Protein AF-A0A7J6SPW0-F1 (afdb_monomer_lite)

InterPro domains:
  IPR000717 Proteasome component (PCI) domain [PF01399] (151-212)
  IPR000717 Proteasome component (PCI) domain [PS50250] (52-212)
  IPR035298 26S Proteasome non-ATPase regulatory subunit 13 [PTHR10539] (1-212)
  IPR054179 PSD13, N-terminal [PF22037] (1-116)

Organism: Perkinsus olseni (NCBI:txid32597)

Structure (mmCIF, N/CA/C/O backbone):
data_AF-A0A7J6SPW0-F1
#
_entry.id   AF-A0A7J6SPW0-F1
#
loop_
_atom_site.group_PDB
_atom_site.id
_atom_site.type_symbol
_atom_site.label_atom_id
_atom_site.label_alt_id
_atom_site.label_comp_id
_atom_site.label_asym_id
_atom_site.label_entity_id
_atom_site.label_seq_id
_atom_site.pdbx_PDB_ins_code
_atom_site.Cartn_x
_atom_site.Cartn_y
_atom_site.Cartn_z
_atom_site.occupancy
_atom_site.B_iso_or_equiv
_atom_site.auth_seq_id
_atom_site.auth_comp_id
_atom_site.auth_asym_id
_atom_site.auth_atom_id
_atom_site.pdbx_PDB_model_num
ATOM 1 N N . ASP A 1 1 ? 1.448 8.304 -28.472 1.00 75.56 1 ASP A N 1
ATOM 2 C CA . ASP A 1 1 ? 0.018 8.614 -28.302 1.00 75.56 1 ASP A CA 1
ATOM 3 C C . ASP A 1 1 ? -0.560 7.641 -27.277 1.00 75.56 1 ASP A C 1
ATOM 5 O O . ASP A 1 1 ? -0.422 6.435 -27.455 1.00 75.56 1 ASP A O 1
ATOM 9 N N . MET A 1 2 ? -1.121 8.147 -26.175 1.00 74.38 2 MET A N 1
ATOM 10 C CA . MET A 1 2 ? -1.636 7.322 -25.070 1.00 74.38 2 MET A CA 1
ATOM 11 C C . MET A 1 2 ? -2.855 6.485 -25.469 1.00 74.38 2 MET A C 1
ATOM 13 O O . MET A 1 2 ? -3.102 5.440 -24.868 1.00 74.38 2 MET A O 1
ATOM 17 N N . LYS A 1 3 ? -3.616 6.922 -26.480 1.00 77.50 3 LYS A N 1
ATOM 18 C CA . LYS A 1 3 ? -4.787 6.187 -26.961 1.00 77.50 3 LYS A CA 1
ATOM 19 C C . LYS A 1 3 ? -4.369 4.937 -27.736 1.00 77.50 3 LYS A C 1
ATOM 21 O O . LYS A 1 3 ? -4.840 3.850 -27.430 1.00 77.50 3 LYS A O 1
ATOM 26 N N . GLN A 1 4 ? -3.406 5.086 -28.642 1.00 80.00 4 GLN A N 1
ATOM 27 C CA . GLN A 1 4 ? -2.833 3.969 -29.399 1.00 80.00 4 GLN A CA 1
ATOM 28 C C . GLN A 1 4 ? -2.103 2.973 -28.489 1.00 80.00 4 GLN A C 1
ATOM 30 O O . GLN A 1 4 ? -2.248 1.767 -28.650 1.00 80.00 4 GLN A O 1
ATOM 35 N N . ALA A 1 5 ? -1.353 3.463 -27.492 1.00 78.56 5 ALA A N 1
ATOM 36 C CA . ALA A 1 5 ? -0.695 2.595 -26.514 1.00 78.56 5 ALA A CA 1
ATOM 37 C C . ALA A 1 5 ? -1.707 1.737 -25.739 1.00 78.56 5 ALA A C 1
ATOM 39 O O . ALA A 1 5 ? -1.451 0.563 -25.491 1.00 78.56 5 ALA A O 1
ATOM 40 N N . ARG A 1 6 ? -2.870 2.307 -25.401 1.00 79.00 6 ARG A N 1
ATOM 41 C CA . ARG A 1 6 ? -3.956 1.575 -24.751 1.00 79.00 6 ARG A CA 1
ATOM 42 C C . ARG A 1 6 ? -4.564 0.518 -25.666 1.00 79.00 6 ARG A C 1
ATOM 44 O O . ARG A 1 6 ? -4.698 -0.611 -25.235 1.00 79.00 6 ARG A O 1
ATOM 51 N N . GLU A 1 7 ? -4.891 0.864 -26.908 1.00 82.56 7 GLU A N 1
ATOM 52 C CA . GLU A 1 7 ? -5.468 -0.091 -27.868 1.00 82.56 7 GLU A CA 1
ATOM 53 C C . GLU A 1 7 ? -4.549 -1.307 -28.078 1.00 82.56 7 GLU A C 1
ATOM 55 O O . GLU A 1 7 ? -5.018 -2.440 -28.129 1.00 82.56 7 GLU A O 1
ATOM 60 N N . ILE A 1 8 ? -3.232 -1.083 -28.119 1.00 82.19 8 ILE A N 1
ATOM 61 C CA . ILE A 1 8 ? -2.239 -2.161 -28.208 1.00 82.19 8 ILE A CA 1
ATOM 62 C C . ILE A 1 8 ? -2.197 -2.988 -26.916 1.00 82.19 8 ILE A C 1
ATOM 64 O O . ILE A 1 8 ? -2.147 -4.212 -26.988 1.00 82.19 8 ILE A O 1
ATOM 68 N N . LEU A 1 9 ? -2.207 -2.349 -25.741 1.00 83.88 9 LEU A N 1
ATOM 69 C CA . LEU A 1 9 ? -2.202 -3.066 -24.463 1.00 83.88 9 LEU A CA 1
ATOM 70 C C . LEU A 1 9 ? -3.479 -3.891 -24.267 1.00 83.88 9 LEU A C 1
ATOM 72 O O . LEU A 1 9 ? -3.376 -5.042 -23.864 1.00 83.88 9 LEU A O 1
ATOM 76 N N . ASP A 1 10 ? -4.645 -3.345 -24.607 1.00 82.56 10 ASP A N 1
ATOM 77 C CA . ASP A 1 10 ? -5.932 -4.034 -24.486 1.00 82.56 10 ASP A CA 1
ATOM 78 C C . ASP A 1 10 ? -5.964 -5.272 -25.414 1.00 82.56 10 ASP A C 1
ATOM 80 O O . ASP A 1 10 ? -6.357 -6.356 -24.988 1.00 82.56 10 ASP A O 1
ATOM 84 N N . ALA A 1 11 ? -5.450 -5.157 -26.647 1.00 80.62 11 ALA A N 1
ATOM 85 C CA . ALA A 1 11 ? -5.337 -6.291 -27.573 1.00 80.62 11 ALA A CA 1
ATOM 86 C C . ALA A 1 11 ? -4.360 -7.376 -27.077 1.00 80.62 11 ALA A C 1
ATOM 88 O O . ALA A 1 11 ? -4.618 -8.572 -27.209 1.00 80.62 11 ALA A O 1
ATOM 89 N N . VAL A 1 12 ? -3.231 -6.974 -26.483 1.00 80.62 12 VAL A N 1
ATOM 90 C CA . VAL A 1 12 ? -2.270 -7.921 -25.897 1.00 80.62 12 VAL A CA 1
ATOM 91 C C . VAL A 1 12 ? -2.842 -8.574 -24.635 1.00 80.62 12 VAL A C 1
ATOM 93 O O . VAL A 1 12 ? -2.606 -9.760 -24.425 1.00 80.62 12 VAL A O 1
ATOM 96 N N . GLU A 1 13 ? -3.611 -7.853 -23.815 1.00 80.06 13 GLU A N 1
ATOM 97 C CA . GLU A 1 13 ? -4.287 -8.411 -22.637 1.00 80.06 13 GLU A CA 1
ATOM 98 C C . GLU A 1 13 ? -5.315 -9.475 -23.030 1.00 80.06 13 GLU A C 1
ATOM 100 O O . GLU A 1 13 ? -5.345 -10.548 -22.427 1.00 80.06 13 GLU A O 1
ATOM 105 N N . GLU A 1 14 ? -6.098 -9.221 -24.082 1.00 79.69 14 GLU A N 1
ATOM 106 C CA . GLU A 1 14 ? -7.050 -10.188 -24.632 1.00 79.69 14 GLU A CA 1
ATOM 107 C C . GLU A 1 14 ? -6.333 -11.482 -25.046 1.00 79.69 14 GLU A C 1
ATOM 109 O O . GLU A 1 14 ? -6.712 -12.569 -24.607 1.00 79.69 14 GLU A O 1
ATOM 114 N N . HIS A 1 15 ? -5.222 -11.369 -25.778 1.00 74.50 15 HIS A N 1
ATOM 115 C CA . HIS A 1 15 ? -4.401 -12.520 -26.168 1.00 74.50 15 HIS A CA 1
ATOM 116 C C . HIS A 1 15 ? -3.708 -13.211 -24.984 1.00 74.50 15 HIS A C 1
ATOM 118 O O . HIS A 1 15 ? -3.501 -14.418 -25.019 1.00 74.50 15 HIS A O 1
ATOM 124 N N . LEU A 1 16 ? -3.351 -12.483 -23.923 1.00 70.12 16 LEU A N 1
ATOM 125 C CA . LEU A 1 16 ? -2.778 -13.067 -22.705 1.00 70.12 16 LEU A CA 1
ATOM 126 C C . LEU A 1 16 ? -3.821 -13.808 -21.856 1.00 70.12 16 LEU A C 1
ATOM 128 O O . LEU A 1 16 ? -3.458 -14.727 -21.119 1.00 70.12 16 LEU A O 1
ATOM 132 N N . SER A 1 17 ? -5.088 -13.392 -21.930 1.00 69.56 17 SER A N 1
ATOM 133 C CA . SER A 1 17 ? -6.206 -14.001 -21.204 1.00 69.56 17 SER A CA 1
ATOM 134 C C . SER A 1 17 ? -6.729 -15.283 -21.854 1.00 69.56 17 SER A C 1
ATOM 136 O O . SER A 1 17 ? -7.326 -16.117 -21.169 1.00 69.56 17 SER A O 1
ATOM 138 N N . ASP A 1 18 ? -6.471 -15.459 -23.151 1.00 74.12 18 ASP A N 1
ATOM 139 C CA . ASP A 1 18 ? -6.795 -16.679 -23.876 1.00 74.12 18 ASP A CA 1
ATOM 140 C C . ASP A 1 18 ? -5.862 -17.818 -23.435 1.00 74.12 18 ASP A C 1
ATOM 142 O O . ASP A 1 18 ? -4.633 -17.740 -23.529 1.00 74.12 18 ASP A O 1
ATOM 146 N N . ILE A 1 19 ? -6.461 -18.892 -22.916 1.00 59.28 19 ILE A N 1
ATOM 147 C CA . ILE A 1 19 ? -5.753 -20.031 -22.326 1.00 59.28 19 ILE A CA 1
ATOM 148 C C . ILE A 1 19 ? -4.846 -20.704 -23.364 1.00 59.28 19 ILE A C 1
ATOM 150 O O . ILE A 1 19 ? -3.727 -21.090 -23.008 1.00 59.28 19 ILE A O 1
ATOM 154 N N . ASP A 1 20 ? -5.271 -20.771 -24.628 1.00 59.75 20 ASP A N 1
ATOM 155 C CA . ASP A 1 20 ? -4.515 -21.406 -25.714 1.00 59.75 20 ASP A CA 1
ATOM 156 C C . ASP A 1 20 ? -3.242 -20.623 -26.064 1.00 59.75 20 ASP A C 1
ATOM 158 O O . ASP A 1 20 ? -2.210 -21.211 -26.390 1.00 59.75 20 ASP A O 1
ATOM 162 N N . TRP A 1 21 ? -3.279 -19.298 -25.915 1.00 56.50 21 TRP A N 1
ATOM 163 C CA . TRP A 1 21 ? -2.124 -18.418 -26.102 1.00 56.50 21 TRP A CA 1
ATOM 164 C C . TRP A 1 21 ? -1.268 -18.296 -24.843 1.00 56.50 21 TRP A C 1
ATOM 166 O O . TRP A 1 21 ? -0.065 -18.069 -24.935 1.00 56.50 21 TRP A O 1
ATOM 176 N N . SER A 1 22 ? -1.855 -18.474 -23.658 1.00 56.66 22 SER A N 1
ATOM 177 C CA . SER A 1 22 ? -1.158 -18.343 -22.377 1.00 56.66 22 SER A CA 1
ATOM 178 C C . SER A 1 22 ? -0.077 -19.414 -22.154 1.00 56.66 22 SER A C 1
ATOM 180 O O . SER A 1 22 ? 0.893 -19.164 -21.424 1.00 56.66 22 SER A O 1
ATOM 182 N N . TYR A 1 23 ? -0.206 -20.585 -22.791 1.00 58.38 23 TYR A N 1
ATOM 183 C CA . TYR A 1 23 ? 0.763 -21.676 -22.709 1.00 58.38 23 TYR A CA 1
ATOM 184 C C . TYR A 1 23 ? 2.034 -21.348 -23.507 1.00 58.38 23 TYR A C 1
ATOM 186 O O . TYR A 1 23 ? 2.062 -21.400 -24.730 1.00 58.38 23 TYR A O 1
ATOM 194 N N . GLY A 1 24 ? 3.127 -21.057 -22.794 1.00 63.88 24 GLY A N 1
ATOM 195 C CA . GLY A 1 24 ? 4.461 -20.908 -23.392 1.00 63.88 24 GLY A CA 1
ATOM 196 C C . GLY A 1 24 ? 4.897 -19.475 -23.706 1.00 63.88 24 GLY A C 1
ATOM 197 O O . GLY A 1 24 ? 5.953 -19.294 -24.308 1.00 63.88 24 GLY A O 1
ATOM 198 N N . ILE A 1 25 ? 4.145 -18.456 -23.276 1.00 71.06 25 ILE A N 1
ATOM 199 C CA . ILE A 1 25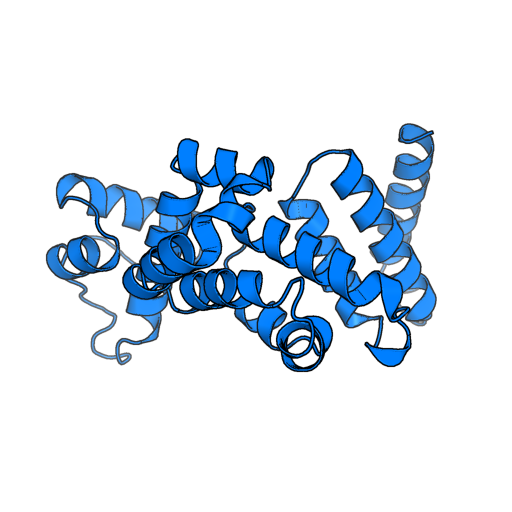 ? 4.609 -17.064 -23.377 1.00 71.06 25 ILE A CA 1
ATOM 200 C C . ILE A 1 25 ? 5.816 -16.861 -22.464 1.00 71.06 25 ILE A C 1
ATOM 202 O O . ILE A 1 25 ? 5.754 -17.137 -21.264 1.00 71.06 25 ILE A O 1
ATOM 206 N N . ASP A 1 26 ? 6.889 -16.327 -23.044 1.00 80.19 26 ASP A N 1
ATOM 207 C CA . ASP A 1 26 ? 8.110 -15.971 -22.330 1.00 80.19 26 ASP A CA 1
ATOM 208 C C . ASP A 1 26 ? 7.788 -15.022 -21.152 1.00 80.19 26 ASP A C 1
ATOM 210 O O . ASP A 1 26 ? 7.174 -13.964 -21.358 1.00 80.19 26 ASP A O 1
ATOM 214 N N . PRO A 1 27 ? 8.207 -15.348 -19.914 1.00 81.44 27 PRO A N 1
ATOM 215 C CA . PRO A 1 27 ? 8.126 -14.441 -18.771 1.00 81.44 27 PRO A CA 1
ATOM 216 C C . PRO A 1 27 ? 8.647 -13.026 -19.065 1.00 81.44 27 PRO A C 1
ATOM 218 O O . PRO A 1 27 ? 8.095 -12.052 -18.551 1.00 81.44 27 PRO A O 1
ATOM 221 N N . ALA A 1 28 ? 9.649 -12.876 -19.936 1.00 83.38 28 ALA A N 1
ATOM 222 C CA . ALA A 1 28 ? 10.171 -11.577 -20.352 1.00 83.38 28 ALA A CA 1
ATOM 223 C C . ALA A 1 28 ? 9.141 -10.737 -21.132 1.00 83.38 28 ALA A C 1
ATOM 225 O O . ALA A 1 28 ? 9.070 -9.515 -20.947 1.00 83.38 28 ALA A O 1
ATOM 226 N N . ALA A 1 29 ? 8.307 -11.372 -21.961 1.00 84.31 29 ALA A N 1
ATOM 227 C CA . ALA A 1 29 ? 7.227 -10.703 -22.683 1.00 84.31 29 ALA A CA 1
ATOM 228 C C . ALA A 1 29 ? 6.133 -10.225 -21.715 1.00 84.31 29 ALA A C 1
ATOM 230 O O . ALA A 1 29 ? 5.718 -9.068 -21.781 1.00 84.31 29 ALA A O 1
ATOM 231 N N . ARG A 1 30 ? 5.748 -11.066 -20.743 1.00 83.69 30 ARG A N 1
ATOM 232 C CA . ARG A 1 30 ? 4.791 -10.695 -19.680 1.00 83.69 30 ARG A CA 1
ATOM 233 C C . ARG A 1 30 ? 5.314 -9.560 -18.806 1.00 83.69 30 ARG A C 1
ATOM 235 O O . ARG A 1 30 ? 4.598 -8.599 -18.546 1.00 83.69 30 ARG A O 1
ATOM 242 N N . SER A 1 31 ? 6.583 -9.630 -18.412 1.00 88.00 31 SER A N 1
ATOM 243 C CA . SER A 1 31 ? 7.285 -8.551 -17.710 1.00 88.00 31 SER A CA 1
ATOM 244 C C . SER A 1 31 ? 7.205 -7.238 -18.498 1.00 88.00 31 SER A C 1
ATOM 246 O O . SER A 1 31 ? 6.820 -6.202 -17.961 1.00 88.00 31 SER A O 1
ATOM 248 N N . SER A 1 32 ? 7.511 -7.268 -19.796 1.00 87.44 32 SER A N 1
ATOM 249 C CA . SER A 1 32 ? 7.485 -6.068 -20.644 1.00 87.44 32 SER A CA 1
ATOM 250 C C . SER A 1 32 ? 6.078 -5.481 -20.781 1.00 87.44 32 SER A C 1
ATOM 252 O O . SER A 1 32 ? 5.912 -4.264 -20.685 1.00 87.44 32 SER A O 1
ATOM 254 N N . PHE A 1 33 ? 5.067 -6.341 -20.934 1.00 89.38 33 PHE A N 1
ATOM 255 C CA . PHE A 1 33 ? 3.661 -5.950 -20.967 1.00 89.38 33 PHE A CA 1
ATOM 256 C C . PHE A 1 33 ? 3.230 -5.258 -19.668 1.00 89.38 33 PHE A C 1
ATOM 258 O O . PHE A 1 33 ? 2.808 -4.103 -19.700 1.00 89.38 33 PHE A O 1
ATOM 265 N N . HIS A 1 34 ? 3.414 -5.912 -18.516 1.00 90.50 34 HIS A N 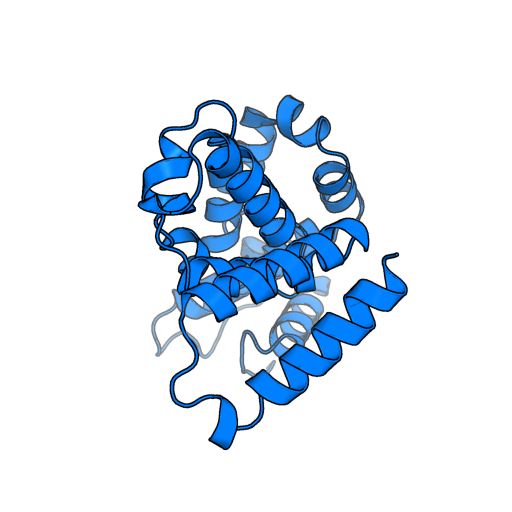1
ATOM 266 C CA . HIS A 1 34 ? 3.015 -5.356 -17.220 1.00 90.50 34 HIS A CA 1
ATOM 267 C C . HIS A 1 34 ? 3.778 -4.071 -16.880 1.00 90.50 34 HIS A C 1
ATOM 269 O O . HIS A 1 34 ? 3.206 -3.141 -16.314 1.00 90.50 34 HIS A O 1
ATOM 275 N N . ARG A 1 35 ? 5.047 -3.955 -17.293 1.00 90.69 35 ARG A N 1
ATOM 276 C CA . ARG A 1 35 ? 5.816 -2.709 -17.162 1.00 90.69 35 ARG A CA 1
ATOM 277 C C . ARG A 1 35 ? 5.197 -1.565 -17.968 1.00 90.69 35 ARG A C 1
ATOM 279 O O . ARG A 1 35 ? 5.093 -0.449 -17.459 1.00 90.69 35 ARG A O 1
ATOM 286 N N . ALA A 1 36 ? 4.803 -1.823 -19.214 1.00 90.31 36 ALA A N 1
ATOM 287 C CA . ALA A 1 36 ? 4.165 -0.827 -20.072 1.00 90.31 36 ALA A CA 1
ATOM 288 C C . ALA A 1 36 ? 2.767 -0.443 -19.557 1.00 90.31 36 ALA A C 1
ATOM 290 O O . ALA A 1 36 ? 2.436 0.743 -19.508 1.00 90.31 36 ALA A O 1
ATOM 291 N N . ALA A 1 37 ? 1.983 -1.425 -19.103 1.00 90.00 37 ALA A N 1
ATOM 292 C CA . ALA A 1 37 ? 0.678 -1.205 -18.491 1.00 90.00 37 ALA A CA 1
ATOM 293 C C . ALA A 1 37 ? 0.788 -0.365 -17.210 1.00 90.00 37 ALA A C 1
ATOM 295 O O . ALA A 1 37 ? 0.076 0.630 -17.066 1.00 90.00 37 ALA A O 1
ATOM 296 N N . ALA A 1 38 ? 1.739 -0.684 -16.325 1.00 92.19 38 ALA A N 1
ATOM 297 C CA . ALA A 1 38 ? 2.026 0.120 -15.142 1.00 92.19 38 ALA A CA 1
ATOM 298 C C . ALA A 1 38 ? 2.364 1.567 -15.534 1.00 92.19 38 ALA A C 1
ATOM 300 O O . ALA A 1 38 ? 1.725 2.495 -15.050 1.00 92.19 38 ALA A O 1
ATOM 301 N N . PHE A 1 39 ? 3.285 1.788 -16.476 1.00 90.31 39 PHE A N 1
ATOM 302 C CA . PHE A 1 39 ? 3.613 3.146 -16.924 1.00 90.31 39 PHE A CA 1
ATOM 303 C C . PHE A 1 39 ? 2.378 3.914 -17.427 1.00 90.31 39 PHE A C 1
ATOM 305 O O . PHE A 1 39 ? 2.165 5.061 -17.044 1.00 90.31 39 PHE A O 1
ATOM 312 N N . MET A 1 40 ? 1.505 3.266 -18.204 1.00 91.06 40 MET A N 1
ATOM 313 C CA . MET A 1 40 ? 0.257 3.876 -18.667 1.00 91.06 40 MET A CA 1
ATOM 314 C C . MET A 1 40 ? -0.667 4.284 -17.505 1.00 91.06 40 MET A C 1
ATOM 316 O O . MET A 1 40 ? -1.225 5.382 -17.529 1.00 91.06 40 MET A O 1
ATOM 320 N N . TYR A 1 41 ? -0.861 3.417 -16.507 1.00 90.69 41 TYR A N 1
ATOM 321 C CA . TYR A 1 41 ? -1.703 3.726 -15.343 1.00 90.69 41 TYR A CA 1
ATOM 322 C C . TYR A 1 41 ? -1.098 4.809 -14.450 1.00 90.69 41 TYR A C 1
ATOM 324 O O . TYR A 1 41 ? -1.835 5.617 -13.885 1.00 90.69 41 TYR A O 1
ATOM 332 N N . GLN A 1 42 ? 0.232 4.878 -14.385 1.00 89.75 42 GLN A N 1
ATOM 333 C CA . GLN A 1 42 ? 0.936 5.957 -13.705 1.00 89.75 42 GLN A CA 1
ATOM 334 C C . GLN A 1 42 ? 0.616 7.315 -14.353 1.00 89.75 42 GLN A C 1
ATOM 336 O O . GLN A 1 42 ? 0.237 8.250 -13.657 1.00 89.75 42 GLN A O 1
ATOM 341 N N . GLU A 1 43 ? 0.695 7.409 -15.684 1.00 88.81 43 GLU A N 1
ATOM 342 C CA . GLU A 1 43 ? 0.383 8.639 -16.432 1.00 88.81 43 GLU A CA 1
ATOM 343 C C . GLU A 1 43 ? -1.106 9.016 -16.366 1.00 88.81 43 GLU A C 1
ATOM 345 O O . GLU A 1 43 ? -1.464 10.192 -16.396 1.00 88.81 43 GLU A O 1
ATOM 350 N N . LYS A 1 44 ? -1.998 8.025 -16.238 1.00 88.31 44 LYS A N 1
ATOM 351 C CA . LYS A 1 44 ? -3.438 8.243 -16.015 1.00 88.31 44 LYS A CA 1
ATOM 352 C C . LYS A 1 44 ? -3.781 8.656 -14.583 1.00 88.31 44 LYS A C 1
ATOM 354 O O . LYS A 1 44 ? -4.944 8.955 -14.321 1.00 88.31 44 LYS A O 1
ATOM 359 N N . ASN A 1 45 ? -2.800 8.670 -13.678 1.00 87.25 45 ASN A N 1
ATOM 360 C CA . ASN A 1 45 ? -2.999 8.901 -12.254 1.00 87.25 45 ASN A CA 1
ATOM 361 C C . ASN A 1 45 ? -4.049 7.941 -11.656 1.00 87.25 45 ASN A C 1
ATOM 363 O O . ASN A 1 45 ? -4.967 8.367 -10.955 1.00 87.25 45 ASN A O 1
ATOM 367 N N . ASP A 1 46 ? -3.914 6.646 -11.969 1.00 90.06 46 ASP A N 1
ATOM 368 C CA . ASP A 1 46 ? -4.736 5.549 -11.440 1.00 90.06 46 ASP A CA 1
ATOM 369 C C . ASP A 1 46 ? -3.880 4.622 -10.548 1.00 90.06 46 ASP A C 1
ATOM 371 O O . ASP A 1 46 ? -3.341 3.612 -11.022 1.00 90.06 46 ASP A O 1
ATOM 375 N N . PRO A 1 47 ? -3.699 4.968 -9.254 1.00 89.75 47 PRO A N 1
ATOM 376 C CA . PRO A 1 47 ? -2.821 4.228 -8.352 1.00 89.75 47 PRO A CA 1
ATOM 377 C C . PRO A 1 47 ? -3.199 2.755 -8.136 1.00 89.75 47 PRO A C 1
ATOM 379 O O . PRO A 1 47 ? -2.282 1.932 -8.128 1.00 89.75 47 PRO A O 1
ATOM 382 N N . PRO A 1 48 ? -4.490 2.379 -7.997 1.00 90.50 48 PRO A N 1
ATOM 383 C CA . PRO A 1 48 ? -4.876 0.976 -7.845 1.00 90.50 48 PRO A CA 1
ATOM 384 C C . PRO A 1 48 ? -4.432 0.101 -9.015 1.00 90.50 48 PRO A C 1
ATOM 386 O O . PRO A 1 48 ? -3.827 -0.953 -8.810 1.00 90.50 48 PRO A O 1
ATOM 389 N N . SER A 1 49 ? -4.696 0.540 -10.247 1.00 90.88 49 SER A N 1
ATOM 390 C CA . SER A 1 49 ? -4.312 -0.214 -11.442 1.00 90.88 49 SER A CA 1
ATOM 391 C C . SER A 1 49 ? -2.794 -0.236 -11.616 1.00 90.88 49 SER A C 1
ATOM 393 O O . SER A 1 49 ? -2.222 -1.286 -11.907 1.00 90.88 49 SER A O 1
ATOM 395 N N . PHE A 1 50 ? -2.118 0.884 -11.335 1.00 94.00 50 PHE A N 1
ATOM 396 C CA . PHE A 1 50 ? -0.656 0.945 -11.322 1.00 94.00 50 PHE A CA 1
ATOM 397 C C . PHE A 1 50 ? -0.042 -0.052 -10.332 1.00 94.00 50 PHE A C 1
ATOM 399 O O . PHE A 1 50 ? 0.896 -0.766 -10.690 1.00 94.00 50 PHE A O 1
ATOM 406 N N . TYR A 1 51 ? -0.563 -0.126 -9.105 1.00 93.00 51 TYR A N 1
ATOM 407 C CA . TYR A 1 51 ? -0.080 -1.051 -8.082 1.00 93.00 51 TYR A CA 1
ATOM 408 C C . TYR A 1 51 ? -0.224 -2.507 -8.537 1.00 93.00 51 TYR A C 1
ATOM 410 O O . TYR A 1 51 ? 0.741 -3.267 -8.480 1.00 93.00 51 TYR A O 1
ATOM 418 N N . ARG A 1 52 ? -1.395 -2.885 -9.064 1.00 91.56 52 ARG A N 1
ATOM 419 C CA . ARG A 1 52 ? -1.667 -4.251 -9.541 1.00 91.56 52 ARG A CA 1
ATOM 420 C C . ARG A 1 52 ? -0.742 -4.668 -10.675 1.00 91.56 52 ARG A C 1
ATOM 422 O O . ARG A 1 52 ? -0.136 -5.735 -10.602 1.00 91.56 52 ARG A O 1
ATOM 429 N N . GLU A 1 53 ? -0.595 -3.823 -11.691 1.00 91.62 53 GLU A N 1
ATOM 430 C CA . GLU A 1 53 ? 0.298 -4.106 -12.817 1.00 91.62 53 GLU A CA 1
ATOM 431 C C . GLU A 1 53 ? 1.766 -4.126 -12.387 1.00 91.62 53 GLU A C 1
ATOM 433 O O . GLU A 1 53 ? 2.533 -4.974 -12.839 1.00 91.62 53 GLU A O 1
ATOM 438 N N . SER A 1 54 ? 2.155 -3.271 -11.441 1.00 92.69 54 SER A N 1
ATOM 439 C CA . SER A 1 54 ? 3.506 -3.291 -10.876 1.00 92.69 54 SER A CA 1
ATOM 440 C C . SER A 1 54 ? 3.785 -4.570 -10.087 1.00 92.69 54 SER A C 1
ATOM 442 O O . SER A 1 54 ? 4.868 -5.134 -10.207 1.00 92.69 54 SER A O 1
ATOM 444 N N . MET A 1 55 ? 2.814 -5.073 -9.323 1.00 91.75 55 MET A N 1
ATOM 445 C CA . MET A 1 55 ? 2.943 -6.360 -8.637 1.00 91.75 55 MET A CA 1
ATOM 446 C C . MET A 1 55 ? 3.075 -7.509 -9.638 1.00 91.75 55 MET A C 1
ATOM 448 O O . MET A 1 55 ? 3.962 -8.346 -9.490 1.00 91.75 55 MET A O 1
ATOM 452 N N . ARG A 1 56 ? 2.266 -7.518 -10.706 1.00 90.44 56 ARG A N 1
ATOM 453 C CA . ARG A 1 56 ? 2.383 -8.507 -11.790 1.00 90.44 56 ARG A CA 1
ATOM 454 C C . ARG A 1 56 ? 3.744 -8.437 -12.480 1.00 90.44 56 ARG A C 1
ATOM 456 O O . ARG A 1 56 ? 4.340 -9.475 -12.740 1.00 90.44 56 ARG A O 1
ATOM 463 N N . TYR A 1 57 ? 4.269 -7.237 -12.716 1.00 91.94 57 TYR A N 1
ATOM 464 C CA . TYR A 1 57 ? 5.625 -7.044 -13.228 1.00 91.94 57 TYR A CA 1
ATOM 465 C C . TYR A 1 57 ? 6.675 -7.698 -12.317 1.00 91.94 57 TYR A C 1
ATOM 467 O O . TYR A 1 57 ? 7.490 -8.484 -12.796 1.00 91.94 57 TYR A O 1
ATOM 475 N N . LEU A 1 58 ? 6.613 -7.462 -11.002 1.00 90.31 58 LEU A N 1
ATOM 476 C CA . LEU A 1 58 ? 7.562 -8.043 -10.043 1.00 90.31 58 LEU A CA 1
ATOM 477 C C . LEU A 1 58 ? 7.515 -9.580 -9.987 1.00 90.31 58 LEU A C 1
ATOM 479 O O . LEU A 1 58 ? 8.546 -10.197 -9.735 1.00 90.31 58 LEU A O 1
ATOM 483 N N . LEU A 1 59 ? 6.375 -10.209 -10.297 1.00 88.44 59 LEU A N 1
ATOM 484 C CA . LEU A 1 59 ? 6.274 -11.674 -10.381 1.00 88.44 59 LEU A CA 1
ATOM 485 C C . LEU A 1 59 ? 7.105 -12.271 -11.526 1.00 88.44 59 LEU A C 1
ATOM 487 O O . LEU A 1 59 ? 7.585 -13.398 -11.410 1.00 88.44 59 LEU A O 1
ATOM 491 N N . TYR A 1 60 ? 7.272 -11.538 -12.629 1.00 87.62 60 TYR A N 1
ATOM 492 C CA . TYR A 1 60 ? 7.991 -12.012 -13.817 1.00 87.62 60 TYR A CA 1
ATOM 493 C C . TYR A 1 60 ? 9.395 -11.415 -13.960 1.00 87.62 60 TYR A C 1
ATOM 495 O O . TYR A 1 60 ? 10.166 -11.860 -14.813 1.00 87.62 60 TYR A O 1
ATOM 503 N N . THR A 1 61 ? 9.751 -10.422 -13.142 1.00 88.31 61 THR A N 1
ATOM 504 C CA . THR A 1 61 ? 11.040 -9.731 -13.221 1.00 88.31 61 THR A CA 1
ATOM 505 C C . THR A 1 61 ? 11.855 -9.927 -11.942 1.00 88.31 61 THR A C 1
ATOM 507 O O . THR A 1 61 ? 11.558 -9.306 -10.920 1.00 88.31 61 THR A O 1
ATOM 510 N N . PRO A 1 62 ? 12.949 -10.710 -11.977 1.00 88.62 62 PRO A N 1
ATOM 511 C CA . PRO A 1 62 ? 13.821 -10.837 -10.818 1.00 88.62 62 PRO A CA 1
ATOM 512 C C . PRO A 1 62 ? 14.531 -9.509 -10.527 1.00 88.62 62 PRO A C 1
ATOM 514 O O . PRO A 1 62 ? 14.859 -8.748 -11.441 1.00 88.62 62 PRO A O 1
ATOM 517 N N . LEU A 1 63 ? 14.873 -9.262 -9.258 1.00 88.75 63 LEU A N 1
ATOM 518 C CA . LEU A 1 63 ? 15.563 -8.038 -8.825 1.00 88.75 63 LEU A CA 1
ATOM 519 C C . LEU A 1 63 ? 16.824 -7.743 -9.654 1.00 88.75 63 LEU A C 1
ATOM 521 O O . LEU A 1 63 ? 17.106 -6.587 -9.974 1.00 88.75 63 LEU A O 1
ATOM 525 N N . ALA A 1 64 ? 17.567 -8.786 -10.036 1.00 89.31 64 ALA A N 1
ATOM 526 C CA . ALA A 1 64 ? 18.769 -8.687 -10.861 1.00 89.31 64 ALA A CA 1
ATOM 527 C C . ALA A 1 64 ? 18.514 -8.079 -12.254 1.00 89.31 64 ALA A C 1
ATOM 529 O O . ALA A 1 64 ? 19.382 -7.369 -12.758 1.00 89.31 64 ALA A O 1
ATOM 530 N N . ALA A 1 65 ? 17.331 -8.300 -12.837 1.00 88.75 65 ALA A N 1
ATOM 531 C CA . ALA A 1 65 ? 16.946 -7.771 -14.145 1.00 88.75 65 ALA A CA 1
ATOM 532 C C . ALA A 1 65 ? 16.510 -6.295 -14.096 1.00 88.75 65 ALA A C 1
ATOM 534 O O . ALA A 1 65 ? 16.502 -5.621 -15.124 1.00 88.75 65 ALA A O 1
ATOM 535 N N . ILE A 1 66 ? 16.190 -5.761 -12.910 1.00 89.44 66 ILE A N 1
ATOM 536 C CA . ILE A 1 66 ? 15.835 -4.347 -12.742 1.00 89.44 66 ILE A CA 1
ATOM 537 C C . ILE A 1 66 ? 17.123 -3.511 -12.643 1.00 89.44 66 ILE A C 1
ATOM 539 O O . ILE A 1 66 ? 17.948 -3.768 -11.750 1.00 89.44 66 ILE A O 1
ATOM 543 N N . PRO A 1 67 ? 17.306 -2.474 -13.483 1.00 90.75 67 PRO A N 1
ATOM 544 C CA . PRO A 1 67 ? 18.460 -1.584 -13.403 1.00 90.75 67 PRO A CA 1
ATOM 545 C C . PRO A 1 67 ? 18.585 -0.938 -12.019 1.00 90.75 67 PRO A C 1
ATOM 547 O O . PRO A 1 67 ? 17.623 -0.374 -11.504 1.00 90.75 67 PRO A O 1
ATOM 550 N N . LYS A 1 68 ? 19.786 -0.951 -11.420 1.00 88.25 68 LYS A N 1
ATOM 551 C CA . LYS A 1 68 ? 20.019 -0.423 -10.056 1.00 88.25 68 LYS A CA 1
ATOM 552 C C . LYS A 1 68 ? 19.514 1.013 -9.857 1.00 88.25 68 LYS A C 1
ATOM 554 O O . LYS A 1 68 ? 18.992 1.324 -8.794 1.00 88.25 68 LYS A O 1
ATOM 559 N N . LYS A 1 69 ? 19.638 1.861 -10.885 1.00 89.19 69 LYS A N 1
ATOM 560 C CA . LYS A 1 69 ? 19.167 3.257 -10.867 1.00 89.19 69 LYS A CA 1
ATOM 561 C C . LYS A 1 69 ? 17.639 3.380 -10.811 1.00 89.19 69 LYS A C 1
ATOM 563 O O . LYS A 1 69 ? 17.136 4.363 -10.287 1.00 89.19 69 LYS A O 1
ATOM 568 N N . GLU A 1 70 ? 16.914 2.397 -11.340 1.00 89.69 70 GLU A N 1
ATOM 569 C CA . GLU A 1 70 ? 15.448 2.407 -11.411 1.00 89.69 70 GLU A CA 1
ATOM 570 C C . GLU A 1 70 ? 14.796 1.767 -10.182 1.00 89.69 70 GLU A C 1
ATOM 572 O O . GLU A 1 70 ? 13.659 2.100 -9.864 1.00 89.69 70 GLU A O 1
ATOM 577 N N . ARG A 1 71 ? 15.513 0.898 -9.455 1.00 92.19 71 ARG A N 1
ATOM 578 C CA . ARG A 1 71 ? 14.975 0.165 -8.295 1.00 92.19 71 ARG A CA 1
ATOM 579 C C . ARG A 1 71 ? 14.405 1.084 -7.214 1.00 92.19 71 ARG A C 1
ATOM 581 O O . ARG A 1 71 ? 13.295 0.844 -6.761 1.00 92.19 71 ARG A O 1
ATOM 588 N N . GLY A 1 72 ? 15.134 2.135 -6.831 1.00 91.62 72 GLY A N 1
ATOM 589 C CA . GLY A 1 72 ? 14.694 3.097 -5.808 1.00 91.62 72 GLY A CA 1
ATOM 590 C C . GLY A 1 72 ? 13.412 3.830 -6.202 1.00 91.62 72 GLY A C 1
ATOM 591 O O . GLY A 1 72 ? 12.398 3.668 -5.523 1.00 91.62 72 GLY A O 1
ATOM 592 N N . PRO A 1 73 ? 13.414 4.568 -7.329 1.00 92.31 73 PRO A N 1
ATOM 593 C CA . PRO A 1 73 ? 12.221 5.253 -7.815 1.00 92.31 73 PRO A CA 1
ATOM 594 C C . PRO A 1 73 ? 11.030 4.317 -8.047 1.00 92.31 73 PRO A C 1
ATOM 596 O O . PRO A 1 73 ? 9.899 4.687 -7.742 1.00 92.31 73 PRO A O 1
ATOM 599 N N . LEU A 1 74 ? 11.265 3.108 -8.569 1.00 92.38 74 LEU A N 1
ATOM 600 C CA . LEU A 1 74 ? 10.213 2.118 -8.790 1.00 92.38 74 LEU A CA 1
ATOM 601 C C . LEU A 1 74 ? 9.606 1.643 -7.465 1.00 92.38 74 LEU A C 1
ATOM 603 O O . LEU A 1 74 ? 8.392 1.719 -7.302 1.00 92.38 74 LEU A O 1
ATOM 607 N N . ALA A 1 75 ? 10.436 1.208 -6.511 1.00 93.25 75 ALA A N 1
ATOM 608 C CA . ALA A 1 75 ? 9.982 0.765 -5.193 1.00 93.25 75 ALA A CA 1
ATOM 609 C C . ALA A 1 75 ? 9.188 1.865 -4.483 1.00 93.25 75 ALA A C 1
ATOM 611 O O . ALA A 1 75 ? 8.111 1.611 -3.951 1.00 93.25 75 ALA A O 1
ATOM 612 N N . PHE A 1 76 ? 9.679 3.104 -4.552 1.00 93.31 76 PHE A N 1
ATOM 613 C CA . PHE A 1 76 ? 9.011 4.256 -3.969 1.00 93.31 76 PHE A CA 1
ATOM 614 C C . PHE A 1 76 ? 7.627 4.504 -4.581 1.00 93.31 76 PHE A C 1
ATOM 616 O O . PHE A 1 76 ? 6.649 4.625 -3.848 1.00 93.31 76 PHE A O 1
ATOM 623 N N . LYS A 1 77 ? 7.511 4.519 -5.915 1.00 92.94 77 LYS A N 1
ATOM 624 C CA . LYS A 1 77 ? 6.215 4.689 -6.594 1.00 92.94 77 LYS A CA 1
ATOM 625 C C . LYS A 1 77 ? 5.231 3.577 -6.240 1.00 92.94 77 LYS A C 1
ATOM 627 O O . LYS A 1 77 ? 4.063 3.864 -5.995 1.00 92.94 77 LYS A O 1
ATOM 632 N N . ILE A 1 78 ? 5.693 2.325 -6.195 1.00 93.44 78 ILE A N 1
ATOM 633 C CA . ILE A 1 78 ? 4.855 1.180 -5.815 1.00 93.44 78 ILE A CA 1
ATOM 634 C C . ILE A 1 78 ? 4.391 1.322 -4.363 1.00 93.44 78 ILE A C 1
ATOM 636 O O . ILE A 1 78 ? 3.210 1.132 -4.096 1.00 93.44 78 ILE A O 1
ATOM 640 N N . ALA A 1 79 ? 5.276 1.716 -3.443 1.00 92.94 79 ALA A N 1
ATOM 641 C CA . ALA A 1 79 ? 4.932 1.949 -2.042 1.00 92.94 79 ALA A CA 1
ATOM 642 C C . ALA A 1 79 ? 3.888 3.065 -1.882 1.00 92.94 79 ALA A C 1
ATOM 644 O O . ALA A 1 79 ? 2.891 2.888 -1.188 1.00 92.94 79 ALA A O 1
ATOM 645 N N . VAL A 1 80 ? 4.074 4.196 -2.569 1.00 92.31 80 VAL A N 1
ATOM 646 C CA . VAL A 1 80 ? 3.113 5.309 -2.563 1.00 92.31 80 VAL A CA 1
ATOM 647 C C . VAL A 1 80 ? 1.762 4.853 -3.107 1.00 92.31 80 VAL A C 1
ATOM 649 O O . VAL A 1 80 ? 0.741 5.080 -2.462 1.00 92.31 80 VAL A O 1
ATOM 652 N N . ALA A 1 81 ? 1.746 4.151 -4.243 1.00 92.31 81 ALA A N 1
ATOM 653 C CA . ALA A 1 81 ? 0.522 3.602 -4.813 1.00 92.31 81 ALA A CA 1
ATOM 654 C C . ALA A 1 81 ? -0.161 2.613 -3.861 1.00 92.31 81 ALA A C 1
ATOM 656 O O . ALA A 1 81 ? -1.381 2.658 -3.701 1.00 92.31 81 ALA A O 1
ATOM 657 N N . ALA A 1 82 ? 0.617 1.771 -3.180 1.00 91.81 82 ALA A N 1
ATOM 658 C CA . ALA A 1 82 ? 0.122 0.844 -2.175 1.00 91.81 82 ALA A CA 1
ATOM 659 C C . ALA A 1 82 ? -0.519 1.575 -0.992 1.00 91.81 82 ALA A C 1
ATOM 661 O O . ALA A 1 82 ? -1.531 1.108 -0.489 1.00 91.81 82 ALA A O 1
ATOM 662 N N . LEU A 1 83 ? 0.000 2.730 -0.566 1.00 90.00 83 LEU A N 1
ATOM 663 C CA . LEU A 1 83 ? -0.583 3.525 0.521 1.00 90.00 83 LEU A CA 1
ATOM 664 C C . LEU A 1 83 ? -1.900 4.185 0.097 1.00 90.00 83 LEU A C 1
ATOM 666 O O . LEU A 1 83 ? -2.905 4.032 0.790 1.00 90.00 83 LEU A O 1
ATOM 670 N N . ILE A 1 84 ? -1.924 4.850 -1.060 1.00 90.06 84 ILE A N 1
ATOM 671 C CA . ILE A 1 84 ? -3.074 5.657 -1.506 1.00 90.06 84 ILE A CA 1
ATOM 672 C C . ILE A 1 84 ? -4.206 4.836 -2.141 1.00 90.06 84 ILE A C 1
ATOM 674 O O . ILE A 1 84 ? -5.323 5.329 -2.269 1.00 90.06 84 ILE A O 1
ATOM 678 N N . SER A 1 85 ? -3.954 3.587 -2.542 1.00 88.44 85 SER A N 1
ATOM 679 C CA . SER A 1 85 ? -4.980 2.747 -3.173 1.00 88.44 85 SER A CA 1
ATOM 680 C C . SER A 1 85 ? -6.013 2.262 -2.147 1.00 88.44 85 SER A C 1
ATOM 682 O O . SER A 1 85 ? -5.660 1.473 -1.271 1.00 88.44 85 SER A O 1
ATOM 684 N N . PRO A 1 86 ? -7.301 2.636 -2.244 1.00 78.00 86 PRO A N 1
ATOM 685 C CA . PRO A 1 86 ? -8.276 2.408 -1.171 1.00 78.00 86 PRO A CA 1
ATOM 686 C C . PRO A 1 86 ? -8.663 0.938 -0.960 1.00 78.00 86 PRO A C 1
ATOM 688 O O . PRO A 1 86 ? -9.183 0.592 0.096 1.00 78.00 86 PRO A O 1
ATOM 691 N N . LYS A 1 87 ? -8.446 0.071 -1.958 1.00 77.44 87 LYS A N 1
ATOM 692 C CA . LYS A 1 87 ? -8.878 -1.340 -1.939 1.00 77.44 87 LYS A CA 1
ATOM 693 C C . LYS A 1 87 ? -7.730 -2.347 -1.840 1.00 77.44 87 LYS A C 1
ATOM 695 O O . LYS A 1 87 ? -7.973 -3.546 -1.894 1.00 77.44 87 LYS A O 1
ATOM 700 N N . GLU A 1 88 ? -6.498 -1.871 -1.703 1.00 84.56 88 GLU A N 1
ATOM 701 C CA . GLU A 1 88 ? -5.312 -2.725 -1.667 1.00 84.56 88 GLU A CA 1
ATOM 702 C C . GLU A 1 88 ? -4.833 -2.876 -0.219 1.00 84.56 88 GLU A C 1
ATOM 704 O O . GLU A 1 88 ? -4.219 -1.965 0.342 1.00 84.56 88 GLU A O 1
ATOM 709 N N . PHE A 1 89 ? -5.168 -4.022 0.383 1.00 80.25 89 PHE A N 1
ATOM 710 C CA . PHE A 1 89 ? -4.840 -4.383 1.772 1.00 80.25 89 PHE A CA 1
ATOM 711 C C . PHE A 1 89 ? -3.819 -5.532 1.865 1.00 80.25 89 PHE A C 1
ATOM 713 O O . PHE A 1 89 ? -3.242 -5.767 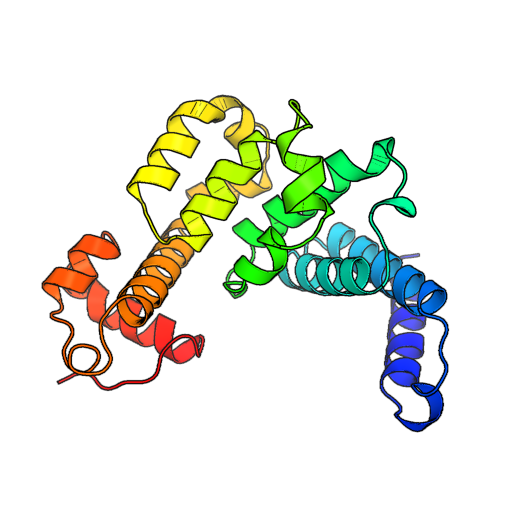2.923 1.00 80.25 89 PHE A O 1
ATOM 720 N N . GLY A 1 90 ? -3.552 -6.227 0.752 1.00 78.62 90 GLY A N 1
ATOM 721 C CA . GLY A 1 90 ? -2.579 -7.321 0.651 1.00 78.62 90 GLY A CA 1
ATOM 722 C C . GLY A 1 90 ? -1.129 -6.836 0.604 1.00 78.62 90 GLY A C 1
ATOM 723 O O . GLY A 1 90 ? -0.417 -7.101 -0.359 1.00 78.62 90 GLY A O 1
ATOM 724 N N . LEU A 1 91 ? -0.691 -6.091 1.620 1.00 84.81 91 LEU A N 1
ATOM 725 C CA . LEU A 1 91 ? 0.675 -5.557 1.687 1.00 84.81 91 LEU A CA 1
ATOM 726 C C . LEU A 1 91 ? 1.708 -6.620 2.080 1.00 84.81 91 LEU A C 1
ATOM 728 O O . LEU A 1 91 ? 2.890 -6.433 1.818 1.00 84.81 91 LEU A O 1
ATOM 732 N N . GLY A 1 92 ? 1.279 -7.754 2.642 1.00 85.81 92 GLY A N 1
ATOM 733 C CA . GLY A 1 92 ? 2.173 -8.872 2.956 1.00 85.81 92 GLY A CA 1
ATOM 734 C C . GLY A 1 92 ? 2.948 -9.363 1.730 1.00 85.81 92 GLY A C 1
ATOM 735 O O . GLY A 1 92 ? 4.168 -9.485 1.787 1.00 85.81 92 GLY A O 1
ATOM 736 N N . ASP A 1 93 ? 2.272 -9.544 0.592 1.00 86.69 93 ASP A N 1
ATOM 737 C CA . ASP A 1 93 ? 2.914 -10.003 -0.648 1.00 86.69 93 ASP A CA 1
ATOM 738 C C . ASP A 1 93 ? 3.916 -8.984 -1.202 1.00 86.69 93 ASP A C 1
ATOM 740 O O . ASP A 1 93 ? 4.932 -9.370 -1.783 1.00 86.69 93 ASP A O 1
ATOM 744 N N . LEU A 1 94 ? 3.645 -7.689 -1.001 1.00 90.19 94 LEU A N 1
ATOM 745 C CA . LEU A 1 94 ? 4.545 -6.594 -1.360 1.00 90.19 94 LEU A CA 1
ATOM 746 C C . LEU A 1 94 ? 5.823 -6.638 -0.519 1.00 90.19 94 LEU A C 1
ATOM 748 O O . LEU A 1 94 ? 6.919 -6.552 -1.067 1.00 90.19 94 LEU A O 1
ATOM 752 N N . LEU A 1 95 ? 5.682 -6.812 0.798 1.00 89.75 95 LEU A N 1
ATOM 753 C CA . LEU A 1 95 ? 6.796 -6.872 1.748 1.00 89.75 95 LEU A CA 1
ATOM 754 C C . LEU A 1 95 ? 7.746 -8.038 1.476 1.00 89.75 95 LEU A C 1
ATOM 756 O O . LEU A 1 95 ? 8.942 -7.920 1.725 1.00 89.75 95 LEU A O 1
ATOM 760 N N . GLN A 1 96 ? 7.229 -9.151 0.954 1.00 90.00 96 GLN A N 1
ATOM 761 C CA . GLN A 1 96 ? 8.039 -10.320 0.608 1.00 90.00 96 GLN A CA 1
ATOM 762 C C . GLN A 1 96 ? 8.800 -10.163 -0.717 1.00 90.00 96 GLN A C 1
ATOM 764 O O . GLN A 1 96 ? 9.715 -10.942 -0.985 1.00 90.00 96 GLN A O 1
ATOM 769 N N . GLN A 1 97 ? 8.465 -9.173 -1.554 1.00 91.25 97 GLN A N 1
ATOM 770 C CA . GLN A 1 97 ? 9.175 -8.971 -2.817 1.00 91.25 97 GLN A CA 1
ATOM 771 C C . GLN A 1 97 ? 10.638 -8.585 -2.554 1.00 91.25 97 GLN A C 1
ATOM 773 O O . GLN A 1 97 ? 10.868 -7.647 -1.791 1.00 91.25 97 GLN A O 1
ATOM 778 N N . PRO A 1 98 ? 11.630 -9.175 -3.253 1.00 90.94 98 PRO A N 1
ATOM 779 C CA . PRO A 1 98 ? 13.050 -8.838 -3.075 1.00 90.94 98 PRO A CA 1
ATOM 780 C C . PRO A 1 98 ? 13.367 -7.341 -3.226 1.00 90.94 98 PRO A C 1
ATOM 782 O O . PRO A 1 98 ? 14.296 -6.812 -2.617 1.00 90.94 98 PRO A O 1
ATOM 785 N N . LEU A 1 99 ? 12.575 -6.617 -4.025 1.00 91.75 99 LEU A N 1
ATOM 786 C CA . LEU A 1 99 ? 12.695 -5.165 -4.157 1.00 91.75 99 LEU A CA 1
ATOM 787 C C . LEU A 1 99 ? 12.434 -4.425 -2.827 1.00 91.75 99 LEU A C 1
ATOM 789 O O . LEU A 1 99 ? 13.074 -3.407 -2.566 1.00 91.75 99 LEU A O 1
ATOM 793 N N . PHE A 1 100 ? 11.531 -4.943 -1.995 1.00 90.94 100 PHE A N 1
ATOM 794 C CA . PHE A 1 100 ? 11.121 -4.375 -0.710 1.00 90.94 100 PHE A CA 1
ATOM 795 C C . PHE A 1 100 ? 11.838 -5.011 0.482 1.00 90.94 100 PHE A C 1
ATOM 797 O O . PHE A 1 100 ? 12.206 -4.287 1.399 1.00 90.94 100 PHE A O 1
ATOM 804 N N . SER A 1 101 ? 12.079 -6.323 0.466 1.00 90.94 101 SER A N 1
ATOM 805 C CA . SER A 1 101 ? 12.742 -7.030 1.568 1.00 90.94 101 SER A CA 1
ATOM 806 C C . SER A 1 101 ? 14.266 -6.884 1.553 1.00 90.94 101 SER A C 1
ATOM 808 O O . SER A 1 101 ? 14.872 -6.757 2.614 1.00 90.94 101 SER A O 1
ATOM 810 N N . GLU A 1 102 ? 14.900 -6.860 0.376 1.00 89.25 102 GLU A N 1
ATOM 811 C CA . GLU A 1 102 ? 16.365 -6.810 0.257 1.00 89.25 102 GLU A CA 1
ATOM 812 C C . GLU A 1 102 ? 16.874 -5.422 -0.146 1.00 89.25 102 GLU A C 1
ATOM 814 O O . GLU A 1 102 ? 17.820 -4.902 0.444 1.00 89.25 102 GLU A O 1
ATOM 819 N N . PHE A 1 103 ? 16.272 -4.802 -1.168 1.00 91.25 103 PHE A N 1
ATOM 820 C CA . PHE A 1 103 ? 16.817 -3.571 -1.750 1.00 91.25 103 PHE A CA 1
ATOM 821 C C . PHE A 1 103 ? 16.399 -2.300 -0.998 1.00 91.25 103 PHE A C 1
ATOM 823 O O . PHE A 1 103 ? 17.263 -1.500 -0.633 1.00 91.25 103 PHE A O 1
ATOM 830 N N . LEU A 1 104 ? 15.099 -2.089 -0.773 1.00 88.94 104 LEU A N 1
ATOM 831 C CA . LEU A 1 104 ? 14.577 -0.847 -0.190 1.00 88.94 104 LEU A CA 1
ATOM 832 C C . LEU A 1 104 ? 15.191 -0.483 1.181 1.00 88.94 104 LEU A C 1
ATOM 834 O O . LEU A 1 104 ? 15.516 0.694 1.358 1.00 88.94 104 LEU A O 1
ATOM 838 N N . PRO A 1 105 ? 15.460 -1.431 2.107 1.00 88.81 105 PRO A N 1
ATOM 839 C CA . PRO A 1 105 ? 16.088 -1.121 3.393 1.00 88.81 105 PRO A CA 1
ATOM 840 C C . PRO A 1 105 ? 17.518 -0.586 3.255 1.00 88.81 105 PRO A C 1
ATOM 842 O O . PRO A 1 105 ? 17.977 0.179 4.097 1.00 88.81 105 PRO A O 1
ATOM 845 N N . THR A 1 106 ? 18.220 -0.944 2.174 1.00 88.62 106 THR A N 1
ATOM 846 C CA . THR A 1 106 ? 19.582 -0.455 1.890 1.00 88.62 106 THR A CA 1
ATOM 847 C C . THR A 1 106 ? 19.602 0.913 1.202 1.00 88.62 106 THR A C 1
ATOM 849 O O . THR A 1 106 ? 20.665 1.504 1.023 1.00 88.62 106 THR A O 1
ATOM 852 N N . CYS A 1 107 ? 18.441 1.432 0.791 1.00 87.38 107 CYS A N 1
ATOM 853 C CA . CYS A 1 107 ? 18.331 2.672 0.036 1.00 87.38 107 CYS A CA 1
ATOM 854 C C . CYS A 1 107 ? 17.937 3.843 0.946 1.00 87.38 107 CYS A C 1
ATOM 856 O O . CYS A 1 107 ? 16.754 4.129 1.107 1.00 87.38 107 CYS A O 1
ATOM 858 N N . GLU A 1 108 ? 18.918 4.573 1.486 1.00 84.62 108 GLU A N 1
ATOM 859 C CA . GLU A 1 108 ? 18.695 5.703 2.417 1.00 84.62 108 GLU A CA 1
ATOM 860 C C . GLU A 1 108 ? 17.700 6.762 1.906 1.00 84.62 108 GLU A C 1
ATOM 862 O O . GLU A 1 108 ? 16.981 7.396 2.681 1.00 84.62 108 GLU A O 1
ATOM 867 N N . GLN A 1 109 ? 17.634 6.952 0.586 1.00 86.69 109 GLN A N 1
ATOM 868 C CA . GLN A 1 109 ? 16.742 7.930 -0.030 1.00 86.69 109 GLN A CA 1
ATOM 869 C C . GLN A 1 109 ? 15.258 7.560 0.120 1.00 86.69 109 GLN A C 1
ATOM 871 O O . GLN A 1 109 ? 14.422 8.448 0.299 1.00 86.69 109 GLN A O 1
ATOM 876 N N . TYR A 1 110 ? 14.925 6.268 0.052 1.00 89.12 110 TYR A N 1
ATOM 877 C CA . TYR A 1 110 ? 13.544 5.785 -0.048 1.00 89.12 110 TYR A CA 1
ATOM 878 C C . TYR A 1 110 ? 13.130 4.839 1.082 1.00 89.12 110 TYR A C 1
ATOM 880 O O . TYR A 1 110 ? 11.941 4.573 1.214 1.00 89.12 110 TYR A O 1
ATOM 888 N N . SER A 1 111 ? 14.059 4.371 1.919 1.00 90.50 111 SER A N 1
ATOM 889 C CA . SER A 1 111 ? 13.802 3.408 2.999 1.00 90.50 111 SER A CA 1
ATOM 890 C C . SER A 1 111 ? 12.711 3.855 3.974 1.00 90.50 111 SER A C 1
ATOM 892 O O . SER A 1 111 ? 11.954 3.026 4.461 1.00 90.50 111 SER A O 1
ATOM 894 N N . TRP A 1 112 ? 12.567 5.163 4.194 1.00 92.06 112 TRP A N 1
ATOM 895 C CA . TRP A 1 112 ? 11.562 5.752 5.084 1.00 92.06 112 TRP A CA 1
ATOM 896 C C . TRP A 1 112 ? 10.113 5.370 4.748 1.00 92.06 112 TRP A C 1
ATOM 898 O O . TRP A 1 112 ? 9.275 5.290 5.641 1.00 92.06 112 TRP A O 1
ATOM 908 N N . ILE A 1 113 ? 9.793 5.119 3.470 1.00 91.56 113 ILE A N 1
ATOM 909 C CA . ILE A 1 113 ? 8.428 4.741 3.070 1.00 91.56 113 ILE A CA 1
ATOM 910 C C . ILE A 1 113 ? 8.042 3.365 3.632 1.00 91.56 113 ILE A C 1
ATOM 912 O O . ILE A 1 113 ? 6.860 3.037 3.737 1.00 91.56 113 ILE A O 1
ATOM 916 N N . MET A 1 114 ? 9.043 2.566 4.012 1.00 91.31 114 MET A N 1
ATOM 917 C CA . MET A 1 114 ? 8.850 1.236 4.560 1.00 91.31 114 MET A CA 1
ATOM 918 C C . MET A 1 114 ? 8.148 1.287 5.923 1.00 91.31 114 MET A C 1
ATOM 920 O O . MET A 1 114 ? 7.266 0.476 6.192 1.00 91.31 114 MET A O 1
ATOM 924 N N . ASP A 1 115 ? 8.448 2.292 6.745 1.00 91.25 115 ASP A N 1
ATOM 925 C CA . ASP A 1 115 ? 7.812 2.457 8.056 1.00 91.25 115 ASP A CA 1
ATOM 926 C C . ASP A 1 115 ? 6.288 2.616 7.914 1.00 91.25 115 ASP A C 1
ATOM 928 O O . ASP A 1 115 ? 5.514 2.044 8.680 1.00 91.25 115 ASP A O 1
ATOM 932 N N . PHE A 1 116 ? 5.844 3.310 6.862 1.00 91.19 116 PHE A N 1
ATOM 933 C CA . PHE A 1 116 ? 4.429 3.517 6.552 1.00 91.19 116 PHE A CA 1
ATOM 934 C C . PHE A 1 116 ? 3.743 2.261 6.029 1.00 91.19 116 PHE A C 1
ATOM 936 O O . PHE A 1 116 ? 2.645 1.922 6.472 1.00 91.19 116 PHE A O 1
ATOM 943 N N . VAL A 1 117 ? 4.377 1.563 5.085 1.00 91.50 117 VAL A N 1
ATOM 944 C CA . VAL A 1 117 ? 3.824 0.325 4.521 1.00 91.50 117 VAL A CA 1
ATOM 945 C C . VAL A 1 117 ? 3.750 -0.760 5.600 1.00 91.50 117 VAL A C 1
ATOM 947 O O . VAL A 1 117 ? 2.738 -1.452 5.683 1.00 91.50 117 VAL A O 1
ATOM 950 N N . GLN A 1 118 ? 4.757 -0.862 6.474 1.00 91.25 118 GLN A N 1
ATOM 951 C CA . GLN A 1 118 ? 4.743 -1.785 7.609 1.00 91.25 118 GLN A CA 1
ATOM 952 C C . GLN A 1 118 ? 3.678 -1.397 8.642 1.00 91.25 118 GLN A C 1
ATOM 954 O O . GLN A 1 118 ? 2.934 -2.258 9.096 1.00 91.25 118 GLN A O 1
ATOM 959 N N . ALA A 1 119 ? 3.549 -0.112 8.990 1.00 90.88 119 ALA A N 1
ATOM 960 C CA . ALA A 1 119 ? 2.519 0.340 9.925 1.00 90.88 119 ALA A CA 1
ATOM 961 C C . ALA A 1 119 ? 1.098 0.066 9.409 1.00 90.88 119 ALA A C 1
ATOM 963 O O . ALA A 1 119 ? 0.219 -0.309 10.189 1.00 90.88 119 ALA A O 1
ATOM 964 N N . LEU A 1 120 ? 0.881 0.221 8.098 1.00 90.00 120 LEU A N 1
ATOM 965 C CA . LEU A 1 120 ? -0.387 -0.102 7.456 1.00 90.00 120 LEU A CA 1
ATOM 966 C C . LEU A 1 120 ? -0.625 -1.615 7.401 1.00 90.00 120 LEU A C 1
ATOM 968 O O . LEU A 1 120 ? -1.752 -2.037 7.644 1.00 90.00 120 LEU A O 1
ATOM 972 N N . HIS A 1 121 ? 0.406 -2.421 7.129 1.00 89.38 121 HIS A N 1
ATOM 973 C CA . HIS A 1 121 ? 0.311 -3.882 7.168 1.00 89.38 121 HIS A CA 1
ATOM 974 C C . HIS A 1 121 ? -0.032 -4.402 8.568 1.00 89.38 121 HIS A C 1
ATOM 976 O O . HIS A 1 121 ? -0.933 -5.222 8.697 1.00 89.38 121 HIS A O 1
ATOM 982 N N . ASP A 1 122 ? 0.635 -3.884 9.601 1.00 87.69 122 ASP A N 1
ATOM 983 C CA . ASP A 1 122 ? 0.407 -4.274 10.995 1.00 87.69 122 ASP A CA 1
ATOM 984 C C . ASP A 1 122 ? -0.910 -3.708 11.559 1.00 87.69 122 ASP A C 1
ATOM 986 O O . ASP A 1 122 ? -1.318 -4.066 12.661 1.00 87.69 122 ASP A O 1
ATOM 990 N N . GLY A 1 123 ? -1.542 -2.753 10.867 1.00 86.44 123 GLY A N 1
ATOM 991 C CA . GLY A 1 123 ? -2.761 -2.095 11.336 1.00 86.44 123 GLY A CA 1
ATOM 992 C C . GLY A 1 123 ? -2.580 -1.296 12.635 1.00 86.44 123 GLY A C 1
ATOM 993 O O . GLY A 1 123 ? -3.541 -1.103 13.377 1.00 86.44 123 GLY A O 1
ATOM 994 N N . VAL A 1 124 ? -1.363 -0.827 12.948 1.00 85.88 124 VAL A N 1
ATOM 995 C CA . VAL A 1 124 ? -1.065 -0.126 14.211 1.00 85.88 124 VAL A CA 1
ATOM 996 C C . VAL A 1 124 ? -0.932 1.378 13.986 1.00 85.88 124 VAL A C 1
ATOM 998 O O . VAL A 1 124 ? 0.096 1.864 13.511 1.00 85.88 124 VAL A O 1
ATOM 1001 N N . PHE A 1 125 ? -1.931 2.141 14.439 1.00 86.38 125 PHE A N 1
ATOM 1002 C CA . PHE A 1 125 ? -1.922 3.608 14.360 1.00 86.38 125 PHE A CA 1
ATOM 1003 C C . PHE A 1 125 ? -0.716 4.261 15.035 1.00 86.38 125 PHE A C 1
ATOM 1005 O O . PHE A 1 125 ? -0.155 5.199 14.488 1.00 86.38 125 PHE A O 1
ATOM 1012 N N . ALA A 1 126 ? -0.270 3.747 16.185 1.00 88.25 126 ALA A N 1
ATOM 1013 C CA . ALA A 1 126 ? 0.881 4.317 16.886 1.00 88.25 126 ALA A CA 1
ATOM 1014 C C . ALA A 1 126 ? 2.171 4.275 16.043 1.00 88.25 126 ALA A C 1
ATOM 1016 O O . ALA A 1 126 ? 2.939 5.232 16.056 1.00 88.25 126 ALA A O 1
ATOM 1017 N N . LYS A 1 127 ? 2.389 3.194 15.276 1.00 89.50 127 LYS A N 1
ATOM 1018 C CA . LYS A 1 127 ? 3.540 3.086 14.364 1.00 89.50 127 LYS A CA 1
ATOM 1019 C C . LYS A 1 127 ? 3.422 4.080 13.212 1.00 89.50 127 LYS A C 1
ATOM 1021 O O . LYS A 1 127 ? 4.412 4.692 12.830 1.00 89.50 127 LYS A O 1
ATOM 1026 N N . PHE A 1 128 ? 2.212 4.256 12.688 1.00 89.19 128 PHE A N 1
ATOM 1027 C CA . PHE A 1 128 ? 1.961 5.186 11.594 1.00 89.19 128 PHE A CA 1
ATOM 1028 C C . PHE A 1 128 ? 2.142 6.646 12.025 1.00 89.19 128 PHE A C 1
ATOM 1030 O O . PHE A 1 128 ? 2.810 7.405 11.331 1.00 89.19 128 PHE A O 1
ATOM 1037 N N . ASP A 1 129 ? 1.614 7.033 13.189 1.00 88.38 129 ASP A N 1
ATOM 1038 C CA . ASP A 1 129 ? 1.801 8.381 13.735 1.00 88.38 129 ASP A CA 1
ATOM 1039 C C . ASP A 1 129 ? 3.282 8.685 13.962 1.00 88.38 129 ASP A C 1
ATOM 1041 O O . ASP A 1 129 ? 3.752 9.768 13.619 1.00 88.38 129 ASP A O 1
ATOM 1045 N N . GLN A 1 130 ? 4.025 7.717 14.509 1.00 90.69 130 GLN A N 1
ATOM 1046 C CA . GLN A 1 130 ? 5.460 7.859 14.722 1.00 90.69 130 GLN A CA 1
ATOM 1047 C C . GLN A 1 130 ? 6.194 8.055 13.390 1.00 90.69 130 GLN A C 1
ATOM 1049 O O . GLN A 1 130 ? 6.981 8.988 13.264 1.00 90.69 130 GLN A O 1
ATOM 1054 N N . ALA A 1 131 ? 5.858 7.267 12.363 1.00 89.44 131 ALA A N 1
ATOM 1055 C CA . ALA A 1 131 ? 6.421 7.432 11.026 1.00 89.44 131 ALA A CA 1
ATOM 1056 C C . ALA A 1 131 ? 6.109 8.819 10.427 1.00 89.44 131 ALA A C 1
ATOM 1058 O O . ALA A 1 131 ? 6.987 9.435 9.820 1.00 89.44 131 ALA A O 1
ATOM 1059 N N . ILE A 1 132 ? 4.892 9.349 10.628 1.00 88.44 132 ILE A N 1
ATOM 1060 C CA . ILE A 1 132 ? 4.532 10.721 10.224 1.00 88.44 132 ILE A CA 1
ATOM 1061 C C . ILE A 1 132 ? 5.402 11.749 10.950 1.00 88.44 132 ILE A C 1
ATOM 1063 O O . ILE A 1 132 ? 5.869 12.688 10.311 1.00 88.44 132 ILE A O 1
ATOM 1067 N N . VAL A 1 133 ? 5.621 11.601 12.259 1.00 89.44 133 VAL A N 1
ATOM 1068 C CA . VAL A 1 133 ? 6.458 12.523 13.046 1.00 89.44 133 VAL A CA 1
ATOM 1069 C C . VAL A 1 133 ? 7.910 12.484 12.569 1.00 89.44 133 VAL A C 1
ATOM 1071 O O . VAL A 1 133 ? 8.495 13.541 12.325 1.00 89.44 133 VAL A O 1
ATOM 1074 N N . ASP A 1 134 ? 8.462 11.289 12.371 1.00 89.94 134 ASP A N 1
ATOM 1075 C CA . ASP A 1 134 ? 9.869 11.085 12.017 1.00 89.94 134 ASP A CA 1
ATOM 1076 C C . ASP A 1 134 ? 10.182 11.547 10.586 1.00 89.94 134 ASP A C 1
ATOM 1078 O O . ASP A 1 134 ? 11.238 12.129 10.325 1.00 89.94 134 ASP A O 1
ATOM 1082 N N . HIS A 1 135 ? 9.245 11.350 9.651 1.00 90.25 135 HIS A N 1
ATOM 1083 C CA . HIS A 1 135 ? 9.457 11.606 8.221 1.00 90.25 135 HIS A CA 1
ATOM 1084 C C . HIS A 1 135 ? 8.584 12.728 7.652 1.00 90.25 135 HIS A C 1
ATOM 1086 O O . HIS A 1 135 ? 8.444 12.836 6.431 1.00 90.25 135 HIS A O 1
ATOM 1092 N N . LYS A 1 136 ? 8.038 13.608 8.502 1.00 87.31 136 LYS A N 1
ATOM 1093 C CA . LYS A 1 136 ? 7.082 14.664 8.119 1.00 87.31 136 LYS A CA 1
ATOM 1094 C C . LYS A 1 136 ? 7.505 15.470 6.891 1.00 87.31 136 LYS A C 1
ATOM 1096 O O . LYS A 1 136 ? 6.730 15.625 5.953 1.00 87.31 136 LYS A O 1
ATOM 1101 N N . ALA A 1 137 ? 8.751 15.946 6.868 1.00 88.38 137 ALA A N 1
ATOM 1102 C CA . ALA A 1 137 ? 9.262 16.762 5.766 1.00 88.38 137 ALA A CA 1
ATOM 1103 C C . ALA A 1 137 ? 9.294 16.001 4.427 1.00 88.38 137 ALA A C 1
ATOM 1105 O O . ALA A 1 137 ? 9.033 16.583 3.376 1.00 88.38 137 ALA A O 1
ATOM 1106 N N . LYS A 1 138 ? 9.592 14.695 4.458 1.00 89.69 138 LYS A N 1
ATOM 1107 C CA . LYS A 1 138 ? 9.598 13.837 3.264 1.00 89.69 138 LYS A CA 1
ATOM 1108 C C . LYS A 1 138 ? 8.177 13.496 2.822 1.00 89.69 138 LYS A C 1
ATOM 1110 O O . LYS A 1 138 ? 7.911 13.481 1.626 1.00 89.69 138 LYS A O 1
ATOM 1115 N N . TRP A 1 139 ? 7.274 13.271 3.776 1.00 88.00 139 TRP A N 1
ATOM 1116 C CA . TRP A 1 139 ? 5.855 13.043 3.515 1.00 88.00 139 TRP A CA 1
ATOM 1117 C C . TRP A 1 139 ? 5.209 14.242 2.813 1.00 88.00 139 TRP A C 1
ATOM 1119 O O . TRP A 1 139 ? 4.594 14.094 1.761 1.00 88.00 139 TRP A O 1
ATOM 1129 N N . GLU A 1 140 ? 5.393 15.448 3.358 1.00 87.06 140 GLU A N 1
ATOM 1130 C CA . GLU A 1 140 ? 4.807 16.683 2.820 1.00 87.06 140 GLU A CA 1
ATOM 1131 C C . GLU A 1 140 ? 5.381 17.083 1.454 1.00 87.06 140 GLU A C 1
ATOM 1133 O O . GLU A 1 140 ? 4.710 17.778 0.689 1.00 87.06 140 GLU A O 1
ATOM 1138 N N . ALA A 1 141 ? 6.591 16.623 1.125 1.00 88.94 141 ALA A N 1
ATOM 1139 C CA . ALA A 1 141 ? 7.203 16.837 -0.182 1.00 88.94 141 ALA A CA 1
ATOM 1140 C C . ALA A 1 141 ? 6.524 16.040 -1.313 1.00 88.94 141 ALA A C 1
ATOM 1142 O O . ALA A 1 141 ? 6.759 16.339 -2.483 1.00 88.94 141 ALA A O 1
ATOM 1143 N N . VAL A 1 142 ? 5.696 15.040 -0.986 1.00 88.00 142 VAL A N 1
ATOM 1144 C CA . VAL A 1 142 ? 5.013 14.169 -1.951 1.00 88.00 142 VAL A CA 1
ATOM 1145 C C . VAL A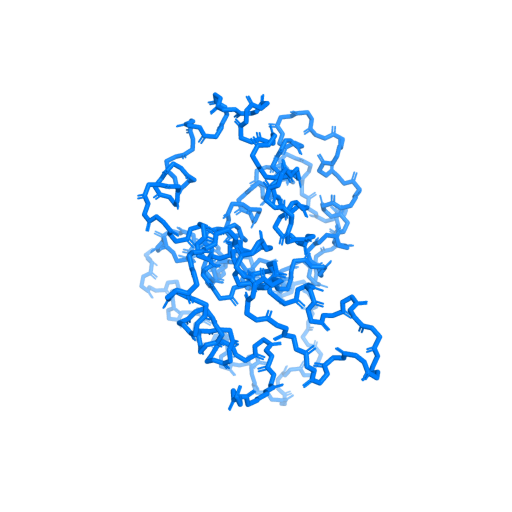 1 142 ? 3.531 14.569 -2.026 1.00 88.00 142 VAL A C 1
ATOM 1147 O O . VAL A 1 142 ? 2.775 14.291 -1.088 1.00 88.00 142 VAL A O 1
ATOM 1150 N N . PRO A 1 143 ? 3.079 15.217 -3.117 1.00 86.44 143 PRO A N 1
ATOM 1151 C CA . PRO A 1 143 ? 1.716 15.746 -3.225 1.00 86.44 143 PRO A CA 1
ATOM 1152 C C . PRO A 1 143 ? 0.616 14.697 -3.022 1.00 86.44 143 PRO A C 1
ATOM 1154 O O . PRO A 1 143 ? -0.406 14.978 -2.395 1.00 86.44 143 PRO A O 1
ATOM 1157 N N . GLU A 1 144 ? 0.824 13.483 -3.527 1.00 86.12 144 GLU A N 1
ATOM 1158 C CA . GLU A 1 144 ? -0.131 12.377 -3.467 1.00 86.12 144 GLU A CA 1
ATOM 1159 C C . GLU A 1 144 ? -0.354 11.900 -2.027 1.00 86.12 144 GLU A C 1
ATOM 1161 O O . GLU A 1 144 ? -1.493 11.669 -1.621 1.00 86.12 144 GLU A O 1
ATOM 1166 N N . LEU A 1 145 ? 0.721 11.811 -1.237 1.00 85.62 145 LEU A N 1
ATOM 1167 C CA . LEU A 1 145 ? 0.662 11.416 0.172 1.00 85.62 145 LEU A CA 1
ATOM 1168 C C . LEU A 1 145 ? 0.046 12.514 1.038 1.00 85.62 145 LEU A C 1
ATOM 1170 O O . LEU A 1 145 ? -0.774 12.233 1.913 1.00 85.62 145 LEU A O 1
ATOM 1174 N N . LYS A 1 146 ? 0.391 13.776 0.763 1.00 85.75 146 LYS A N 1
ATOM 1175 C CA . LYS A 1 146 ? -0.217 14.925 1.436 1.00 85.75 146 LYS A CA 1
ATOM 1176 C C . LYS A 1 146 ? -1.732 14.942 1.231 1.00 85.75 146 LYS A C 1
ATOM 1178 O O . LYS A 1 146 ? -2.476 15.006 2.206 1.00 85.75 146 LYS A O 1
ATOM 1183 N N . LYS A 1 147 ? -2.186 14.799 -0.017 1.00 85.50 147 LYS A N 1
ATOM 1184 C CA . LYS A 1 147 ? -3.615 14.758 -0.346 1.00 85.50 147 LYS A CA 1
ATOM 1185 C C . LYS A 1 147 ? -4.330 13.593 0.343 1.00 85.50 147 LYS A C 1
ATOM 1187 O O . LYS A 1 147 ? -5.425 13.788 0.855 1.00 85.50 147 LYS A O 1
ATOM 1192 N N . ALA A 1 148 ? -3.708 12.414 0.387 1.00 81.25 148 ALA A N 1
ATOM 1193 C CA . ALA A 1 148 ? -4.282 11.235 1.038 1.00 81.25 148 ALA A CA 1
ATOM 1194 C C . ALA A 1 148 ? -4.456 11.400 2.560 1.00 81.25 148 ALA A C 1
ATOM 1196 O O . ALA A 1 148 ? -5.352 10.795 3.149 1.00 81.25 148 ALA A O 1
ATOM 1197 N N . LEU A 1 149 ? -3.606 12.210 3.203 1.00 79.25 149 LEU A N 1
ATOM 1198 C CA . LEU A 1 149 ? -3.740 12.544 4.622 1.00 79.25 149 LEU A CA 1
ATOM 1199 C C . LEU A 1 149 ? -4.843 13.588 4.868 1.00 79.25 149 LEU A C 1
ATOM 1201 O O . LEU A 1 149 ? -5.533 13.515 5.883 1.00 79.25 149 LEU A O 1
ATOM 1205 N N . GLU A 1 150 ? -5.014 14.540 3.947 1.00 81.19 150 GLU A N 1
ATOM 1206 C CA . GLU A 1 150 ? -6.047 15.585 4.009 1.00 81.19 150 GLU A CA 1
ATOM 1207 C C . GLU A 1 150 ? -7.458 15.054 3.701 1.00 81.19 150 GLU A C 1
ATOM 1209 O O . GLU A 1 150 ? -8.428 15.572 4.247 1.00 81.19 150 GLU A O 1
ATOM 1214 N N . SER A 1 151 ? -7.593 14.027 2.852 1.00 76.88 151 SER A N 1
ATOM 1215 C CA . SER A 1 151 ? -8.890 13.489 2.412 1.00 76.88 151 SER A CA 1
ATOM 1216 C C . SER A 1 151 ? -9.533 12.472 3.363 1.00 76.88 151 SER A C 1
ATOM 1218 O O . SER A 1 151 ? -10.558 11.897 3.012 1.00 76.88 151 SER A O 1
ATOM 1220 N N . ASP A 1 152 ? -8.938 12.203 4.532 1.00 80.12 152 ASP A N 1
ATOM 1221 C CA . ASP A 1 152 ? -9.308 11.129 5.477 1.00 80.12 152 ASP A CA 1
ATOM 1222 C C . ASP A 1 152 ? -9.309 9.692 4.897 1.00 80.12 152 ASP A C 1
ATOM 1224 O O . ASP A 1 152 ? -9.409 8.725 5.656 1.00 80.12 152 ASP A O 1
ATOM 1228 N N . ASP A 1 153 ? -9.097 9.516 3.589 1.00 82.38 153 ASP A N 1
ATOM 1229 C CA . ASP A 1 153 ? -9.023 8.219 2.904 1.00 82.38 153 ASP A CA 1
ATOM 1230 C C . ASP A 1 153 ? -7.981 7.295 3.537 1.00 82.38 153 ASP A C 1
ATOM 1232 O O . ASP A 1 153 ? -8.232 6.106 3.755 1.00 82.38 153 ASP A O 1
ATOM 1236 N N . LEU A 1 154 ? -6.809 7.842 3.875 1.00 84.38 154 LEU A N 1
ATOM 1237 C CA . LEU A 1 154 ? -5.739 7.063 4.483 1.00 84.38 154 LEU A CA 1
ATOM 1238 C C . LEU A 1 154 ? -6.078 6.642 5.915 1.00 84.38 154 LEU A C 1
ATOM 1240 O O . LEU A 1 154 ? -5.786 5.511 6.299 1.00 84.38 154 LEU A O 1
ATOM 1244 N N . LYS A 1 155 ? -6.751 7.508 6.685 1.00 84.44 155 LYS A N 1
ATOM 1245 C CA . LYS A 1 155 ? -7.232 7.160 8.030 1.00 84.44 155 LYS A CA 1
ATOM 1246 C C . LYS A 1 155 ? -8.276 6.058 7.953 1.00 84.44 155 LYS A C 1
ATOM 1248 O O . LYS A 1 155 ? -8.167 5.073 8.675 1.00 84.44 155 LYS A O 1
ATOM 1253 N N . GLN A 1 156 ? -9.230 6.170 7.026 1.00 86.38 156 GLN A N 1
ATOM 1254 C CA . GLN A 1 156 ? -10.219 5.121 6.804 1.00 86.38 156 GLN A CA 1
ATOM 1255 C C . GLN A 1 156 ? -9.533 3.804 6.432 1.00 86.38 156 GLN A C 1
ATOM 1257 O O . GLN A 1 156 ? -9.860 2.760 6.991 1.00 86.38 156 GLN A O 1
ATOM 1262 N N . LYS A 1 157 ? -8.551 3.837 5.528 1.00 88.38 157 LYS A N 1
ATOM 1263 C CA . LYS A 1 157 ? -7.792 2.648 5.140 1.00 88.38 157 LYS A CA 1
ATOM 1264 C C . LYS A 1 157 ? -7.048 2.023 6.322 1.00 88.38 157 LYS A C 1
ATOM 1266 O O . LYS A 1 157 ? -7.067 0.803 6.473 1.00 88.38 157 LYS A O 1
ATOM 1271 N N . MET A 1 158 ? -6.445 2.843 7.178 1.00 87.56 158 MET A N 1
ATOM 1272 C CA . MET A 1 158 ? -5.821 2.383 8.414 1.00 87.56 158 MET A CA 1
ATOM 1273 C C . MET A 1 158 ? -6.816 1.730 9.370 1.00 87.56 158 MET A C 1
ATOM 1275 O O . MET A 1 158 ? -6.519 0.657 9.883 1.00 87.56 158 MET A O 1
ATOM 1279 N N . SER A 1 159 ? -7.999 2.318 9.573 1.00 88.62 159 SER A N 1
ATOM 1280 C CA . SER A 1 159 ? -9.044 1.733 10.423 1.00 88.62 159 SER A CA 1
ATOM 1281 C C . SER A 1 159 ? -9.493 0.369 9.893 1.00 88.62 159 SER A C 1
ATOM 1283 O O . SER A 1 159 ? -9.606 -0.584 10.658 1.00 88.62 159 SER A O 1
ATOM 1285 N N . LEU A 1 160 ? -9.682 0.241 8.574 1.00 88.38 160 LEU A N 1
ATOM 1286 C CA . LEU A 1 160 ? -10.027 -1.037 7.938 1.00 88.38 160 LEU A CA 1
ATOM 1287 C C . LEU A 1 160 ? -8.906 -2.078 8.104 1.00 88.38 160 LEU A C 1
ATOM 1289 O O . LEU A 1 160 ? -9.192 -3.242 8.385 1.00 88.38 160 LEU A O 1
ATOM 1293 N N . SER A 1 161 ? -7.641 -1.664 7.980 1.00 87.75 161 SER A N 1
ATOM 1294 C CA . SER A 1 161 ? -6.487 -2.549 8.190 1.00 87.75 161 SER A CA 1
ATOM 1295 C C . SER A 1 161 ? -6.362 -2.997 9.651 1.00 87.75 161 SER A C 1
ATOM 1297 O O . SER A 1 161 ? -6.220 -4.185 9.925 1.00 87.75 161 S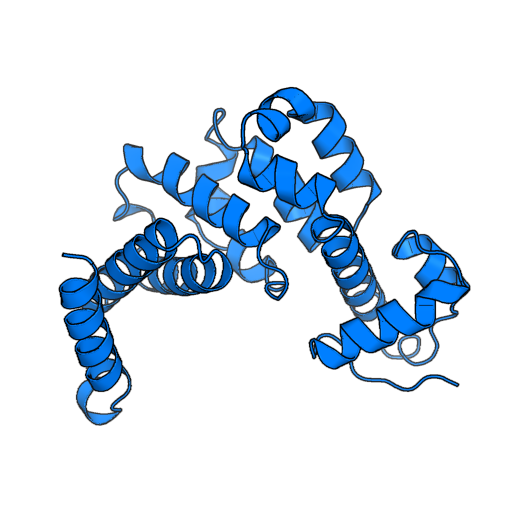ER A O 1
ATOM 1299 N N . ALA A 1 162 ? -6.520 -2.074 10.605 1.00 88.06 162 ALA A N 1
ATOM 1300 C CA . ALA A 1 162 ? -6.526 -2.364 12.039 1.00 88.06 162 ALA A CA 1
ATOM 1301 C C . ALA A 1 162 ? -7.632 -3.360 12.418 1.00 88.06 162 ALA A C 1
ATOM 1303 O O . ALA A 1 162 ? -7.413 -4.283 13.203 1.00 88.06 162 ALA A O 1
ATOM 1304 N N . MET A 1 163 ? -8.817 -3.210 11.821 1.00 86.00 163 MET A N 1
ATOM 1305 C CA . MET A 1 163 ? -9.923 -4.142 12.009 1.00 86.00 163 MET A CA 1
ATOM 1306 C C . MET A 1 163 ? -9.613 -5.535 11.451 1.00 86.00 163 MET A C 1
ATOM 1308 O O . MET A 1 163 ? -9.872 -6.540 12.119 1.00 86.00 163 MET A O 1
ATOM 1312 N N . MET A 1 164 ? -9.068 -5.599 10.234 1.00 86.00 164 MET A N 1
ATOM 1313 C CA . MET A 1 164 ? -8.666 -6.852 9.597 1.00 86.00 164 MET A CA 1
ATOM 1314 C C . MET A 1 164 ? -7.624 -7.585 10.448 1.00 86.00 164 MET A C 1
ATOM 1316 O O . MET A 1 164 ? -7.793 -8.772 10.735 1.00 86.00 164 MET A O 1
ATOM 1320 N N . GLU A 1 165 ? -6.595 -6.875 10.909 1.00 84.75 165 GLU A N 1
ATOM 1321 C CA . GLU A 1 165 ? -5.529 -7.454 11.722 1.00 84.75 165 GLU A CA 1
ATOM 1322 C C . GLU A 1 165 ? -6.040 -7.896 13.100 1.00 84.75 165 GLU A C 1
ATOM 1324 O O . GLU A 1 165 ? -5.740 -9.004 13.545 1.00 84.75 165 GLU A O 1
ATOM 1329 N N . MET A 1 166 ? -6.912 -7.116 13.749 1.00 83.12 166 MET A N 1
ATOM 1330 C CA . MET A 1 166 ? -7.554 -7.535 15.000 1.00 83.12 166 MET A CA 1
ATOM 1331 C C . MET A 1 166 ? -8.340 -8.842 14.829 1.00 83.12 166 MET A C 1
ATOM 1333 O O . MET A 1 166 ? -8.248 -9.745 15.668 1.00 83.12 166 MET A O 1
ATOM 1337 N N . ALA A 1 167 ? -9.117 -8.962 13.750 1.00 82.56 167 ALA A N 1
ATOM 1338 C CA . ALA A 1 167 ? -9.869 -10.178 13.454 1.00 82.56 167 ALA A CA 1
ATOM 1339 C C . ALA A 1 167 ? -8.936 -11.373 13.174 1.00 82.56 167 ALA A C 1
ATOM 1341 O O . ALA A 1 167 ? -9.262 -12.515 13.519 1.00 82.56 167 ALA A O 1
ATOM 1342 N N . PHE A 1 168 ? -7.764 -11.121 12.585 1.00 80.31 168 PHE A N 1
ATOM 1343 C CA . PHE A 1 168 ? -6.765 -12.139 12.280 1.00 80.31 168 PHE A CA 1
ATOM 1344 C C . PHE A 1 168 ? -6.005 -12.627 13.526 1.00 80.31 168 PHE A C 1
ATOM 1346 O O . PHE A 1 168 ? -5.903 -13.841 13.735 1.00 80.31 168 PHE A O 1
ATOM 1353 N N . GLN A 1 169 ? -5.541 -11.719 14.389 1.00 76.50 169 GLN A N 1
ATOM 1354 C CA . GLN A 1 169 ? -4.746 -12.042 15.584 1.00 76.50 169 GLN A CA 1
ATOM 1355 C C . GLN A 1 169 ? -5.536 -12.797 16.660 1.00 76.50 169 GLN A C 1
ATOM 1357 O O . GLN A 1 169 ? -4.959 -13.570 17.430 1.00 76.50 169 GLN A O 1
ATOM 1362 N N . ARG A 1 170 ? -6.864 -12.629 16.724 1.00 76.62 170 ARG A N 1
ATOM 1363 C CA . ARG A 1 170 ? -7.683 -13.326 17.726 1.00 76.62 170 ARG A CA 1
ATOM 1364 C C . ARG A 1 170 ? -7.713 -14.846 17.480 1.00 76.62 170 ARG A C 1
ATOM 1366 O O . ARG A 1 170 ? -7.890 -15.286 16.339 1.00 76.62 170 ARG A O 1
ATOM 1373 N N . PRO A 1 171 ? -7.613 -15.691 18.525 1.00 69.19 171 PRO A N 1
ATOM 1374 C CA . PRO A 1 171 ? -7.751 -17.144 18.398 1.00 69.19 171 PRO A CA 1
ATOM 1375 C C . PRO A 1 171 ? -9.125 -17.542 17.844 1.00 69.19 171 PRO A C 1
ATOM 1377 O O . PRO A 1 171 ? -10.129 -16.927 18.191 1.00 69.19 171 PRO A O 1
ATOM 1380 N N . LYS A 1 172 ? -9.215 -18.627 17.055 1.00 62.66 172 LYS A N 1
ATOM 1381 C CA . LYS A 1 172 ? -10.461 -19.071 16.378 1.00 62.66 172 LYS A CA 1
ATOM 1382 C C . LYS A 1 172 ? -11.711 -19.128 17.278 1.00 62.66 172 LYS A C 1
ATOM 1384 O O . LYS A 1 172 ? -12.803 -18.885 16.785 1.00 62.66 172 LYS A O 1
ATOM 1389 N N . LYS A 1 173 ? -11.557 -19.423 18.576 1.00 59.06 173 LYS A N 1
ATOM 1390 C CA . LYS A 1 173 ? -12.659 -19.497 19.558 1.00 59.06 173 LYS A CA 1
ATOM 1391 C C . LYS A 1 173 ? -13.141 -18.132 20.085 1.00 59.06 173 LYS A C 1
ATOM 1393 O O . LYS A 1 173 ? -14.209 -18.073 20.672 1.00 59.06 173 LYS A O 1
ATOM 1398 N N . GLN A 1 174 ? -12.361 -17.066 19.899 1.00 60.75 174 GLN A N 1
ATOM 1399 C CA . GLN A 1 174 ? -12.648 -15.691 20.343 1.00 60.75 174 GLN A CA 1
ATOM 1400 C C . GLN A 1 174 ? -12.871 -14.723 19.166 1.00 60.75 174 GLN A C 1
ATOM 1402 O O . GLN A 1 174 ? -13.125 -13.542 19.377 1.00 60.75 174 GLN A O 1
ATOM 1407 N N . ARG A 1 175 ? -12.791 -15.212 17.919 1.00 63.06 175 ARG A N 1
ATOM 1408 C CA . ARG A 1 175 ? -13.111 -14.429 16.712 1.00 63.06 175 ARG A CA 1
ATOM 1409 C C . ARG A 1 175 ? -14.609 -14.140 16.559 1.00 63.06 175 ARG A C 1
ATOM 1411 O O . ARG A 1 175 ? -14.963 -13.263 15.786 1.00 63.06 175 ARG A O 1
ATOM 1418 N N . SER A 1 176 ? -15.473 -14.883 17.254 1.00 61.84 176 SER A N 1
ATOM 1419 C CA . SER A 1 176 ? -16.931 -14.822 17.089 1.00 61.84 176 SER A CA 1
ATOM 1420 C C . SER A 1 176 ? -17.617 -13.688 17.853 1.00 61.84 176 SER A C 1
ATOM 1422 O O . SER A 1 176 ? -18.773 -13.413 17.567 1.00 61.84 176 SER A O 1
ATOM 1424 N N . ALA A 1 177 ? -16.941 -13.046 18.809 1.00 68.06 177 ALA A N 1
ATOM 1425 C CA . ALA A 1 177 ? -17.498 -11.932 19.573 1.00 68.06 177 ALA A CA 1
ATOM 1426 C C . ALA A 1 177 ? -16.412 -10.874 19.799 1.00 68.06 177 ALA A C 1
ATOM 1428 O O . ALA A 1 177 ? -15.497 -11.064 20.605 1.00 68.06 177 ALA A O 1
ATOM 1429 N N . ILE A 1 178 ? -16.488 -9.779 19.044 1.00 77.56 178 ILE A N 1
ATOM 1430 C CA . ILE A 1 178 ? -15.613 -8.619 19.209 1.00 77.56 178 ILE A CA 1
ATOM 1431 C C . ILE A 1 178 ? -16.480 -7.476 19.753 1.00 77.56 178 ILE A C 1
ATOM 1433 O O . ILE A 1 178 ? -17.381 -7.030 19.044 1.00 77.56 178 ILE A O 1
ATOM 1437 N N . PRO A 1 179 ? -16.241 -7.017 20.994 1.00 84.81 179 PRO A N 1
ATOM 1438 C CA . PRO A 1 179 ? -16.936 -5.862 21.549 1.00 84.81 179 PRO A CA 1
ATOM 1439 C C . PRO A 1 179 ? -16.696 -4.607 20.708 1.00 84.81 179 PRO A C 1
ATOM 1441 O O . PRO A 1 179 ? -15.587 -4.389 20.218 1.00 84.81 179 PRO A O 1
ATOM 1444 N N . PHE A 1 180 ? -17.706 -3.744 20.601 1.00 85.38 180 PHE A N 1
ATOM 1445 C CA . PHE A 1 180 ? -17.579 -2.479 19.869 1.00 85.38 180 PHE A CA 1
ATOM 1446 C C . PHE A 1 180 ? -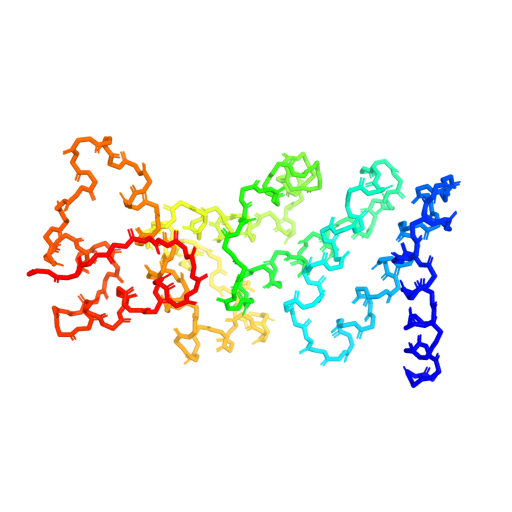16.500 -1.570 20.468 1.00 85.38 180 PHE A C 1
ATOM 1448 O O . PHE A 1 180 ? -15.739 -0.977 19.714 1.00 85.38 180 PHE A O 1
ATOM 1455 N N . ASP A 1 181 ? -16.353 -1.560 21.796 1.00 85.12 181 ASP A N 1
ATOM 1456 C CA . ASP A 1 181 ? -15.313 -0.805 22.514 1.00 85.12 181 ASP A CA 1
ATOM 1457 C C . ASP A 1 181 ? -13.886 -1.215 22.093 1.00 85.12 181 ASP A C 1
ATOM 1459 O O . ASP A 1 181 ? -12.996 -0.376 21.938 1.00 85.12 181 ASP A O 1
ATOM 1463 N N . ASP A 1 182 ? -13.658 -2.504 21.820 1.00 83.75 182 ASP A N 1
ATOM 1464 C CA . ASP A 1 182 ? -12.361 -2.972 21.321 1.00 83.75 182 ASP A CA 1
ATOM 1465 C C . ASP A 1 182 ? -12.105 -2.461 19.895 1.00 83.75 182 ASP A C 1
ATOM 1467 O O . ASP A 1 182 ? -10.992 -2.027 19.579 1.00 83.75 182 ASP A O 1
ATOM 1471 N N . ILE A 1 183 ? -13.137 -2.481 19.038 1.00 83.81 183 ILE A N 1
ATOM 1472 C CA . ILE A 1 183 ? -13.061 -1.993 17.652 1.00 83.81 183 ILE A CA 1
ATOM 1473 C C . ILE A 1 183 ? -12.829 -0.481 17.635 1.00 83.81 183 ILE A C 1
ATOM 1475 O O . ILE A 1 183 ? -11.939 -0.024 16.915 1.00 83.81 183 ILE A O 1
ATOM 1479 N N . ALA A 1 184 ? -13.565 0.279 18.449 1.00 86.50 184 ALA A N 1
ATOM 1480 C CA . ALA A 1 184 ? -13.430 1.724 18.604 1.00 86.50 184 ALA A CA 1
ATOM 1481 C C . ALA A 1 184 ? -11.992 2.109 18.976 1.00 86.50 184 ALA A C 1
ATOM 1483 O O . ALA A 1 184 ? -11.361 2.922 18.294 1.00 86.50 184 ALA A O 1
ATOM 1484 N N . LYS A 1 185 ? -11.417 1.440 19.987 1.00 85.25 185 LYS A N 1
ATOM 1485 C CA . LYS A 1 185 ? -10.033 1.673 20.433 1.00 85.25 185 LYS A CA 1
ATOM 1486 C C . LYS A 1 185 ? -9.001 1.375 19.353 1.00 85.25 185 LYS A C 1
ATOM 1488 O O . LYS A 1 185 ? -8.092 2.177 19.145 1.00 85.25 185 LYS A O 1
ATOM 1493 N N . ALA A 1 186 ? -9.116 0.240 18.670 1.00 82.69 186 ALA A N 1
ATOM 1494 C CA . ALA A 1 186 ? -8.122 -0.146 17.670 1.00 82.69 186 ALA A CA 1
ATOM 1495 C C . ALA A 1 186 ? -8.227 0.662 16.377 1.00 82.69 186 ALA A C 1
ATOM 1497 O O . ALA A 1 186 ? -7.206 1.006 15.789 1.00 82.69 186 ALA A O 1
ATOM 1498 N N . CYS A 1 187 ? -9.447 0.984 15.944 1.00 84.38 187 CYS A N 1
ATOM 1499 C CA . CYS A 1 187 ? -9.691 1.758 14.729 1.00 84.38 187 CYS A CA 1
ATOM 1500 C C . CYS A 1 187 ? -9.585 3.272 14.953 1.00 84.38 187 CYS A C 1
ATOM 1502 O O . CYS A 1 187 ? -9.613 4.013 13.970 1.00 84.38 187 CYS A O 1
ATOM 1504 N N . ARG A 1 188 ? -9.476 3.709 16.219 1.00 85.19 188 ARG A N 1
ATOM 1505 C CA . ARG A 1 188 ? -9.533 5.109 16.671 1.00 85.19 188 ARG A CA 1
ATOM 1506 C C . ARG A 1 188 ? -10.754 5.849 16.133 1.00 85.19 188 ARG A C 1
ATOM 1508 O O . ARG A 1 188 ? -10.649 6.962 15.619 1.00 85.19 188 ARG A O 1
ATOM 1515 N N . VAL A 1 189 ? -11.903 5.201 16.248 1.00 84.38 189 VAL A N 1
ATOM 1516 C CA . VAL A 1 189 ? -13.199 5.762 15.869 1.00 84.38 189 VAL A CA 1
ATOM 1517 C C . VAL A 1 189 ? -14.092 5.841 17.094 1.00 84.38 189 VAL A C 1
ATOM 1519 O O . VAL A 1 189 ? -13.874 5.129 18.072 1.00 84.38 189 VAL A O 1
ATOM 1522 N N . ASN A 1 190 ? -15.087 6.715 17.038 1.00 84.75 190 ASN A N 1
ATOM 1523 C CA . ASN A 1 190 ? -16.108 6.776 18.072 1.00 84.75 190 ASN A CA 1
ATOM 1524 C C . ASN A 1 190 ? -17.052 5.565 17.965 1.00 84.75 190 ASN A C 1
ATOM 1526 O O . ASN A 1 190 ? -17.183 4.969 16.892 1.00 84.75 190 ASN A O 1
ATOM 1530 N N . ASP A 1 191 ? -17.742 5.232 19.058 1.00 80.69 191 ASP A N 1
ATOM 1531 C CA . ASP A 1 191 ? -18.650 4.078 19.120 1.00 80.69 191 ASP A CA 1
ATOM 1532 C C . ASP A 1 191 ? -19.766 4.131 18.058 1.00 80.69 191 ASP A C 1
ATOM 1534 O O . ASP A 1 191 ? -20.144 3.100 17.506 1.00 80.69 191 ASP A O 1
ATOM 1538 N N . ASP A 1 192 ? -20.240 5.327 17.697 1.00 84.44 192 ASP A N 1
ATOM 1539 C CA . ASP A 1 192 ? -21.244 5.554 16.646 1.00 84.44 192 ASP A CA 1
ATOM 1540 C C . ASP A 1 192 ? -20.729 5.241 15.231 1.00 84.44 192 ASP A C 1
ATOM 1542 O O . ASP A 1 192 ? -21.512 4.974 14.322 1.00 84.44 192 ASP A O 1
ATOM 1546 N N . GLN A 1 193 ? -19.409 5.231 15.038 1.00 84.00 193 GLN A N 1
ATOM 1547 C CA . GLN A 1 193 ? -18.759 4.968 13.753 1.00 84.00 193 GLN A CA 1
ATOM 1548 C C . GLN A 1 193 ? -18.292 3.513 13.604 1.00 84.00 193 GLN A C 1
ATOM 1550 O O . GLN A 1 193 ? -17.883 3.102 12.513 1.00 84.00 193 GLN A O 1
ATOM 1555 N N . VAL A 1 194 ? -18.358 2.713 14.675 1.00 86.00 194 VAL A N 1
ATOM 1556 C CA . VAL A 1 194 ? -17.907 1.312 14.679 1.00 86.00 194 VAL A CA 1
ATOM 1557 C C . VAL A 1 194 ? -18.697 0.472 13.677 1.00 86.00 194 VAL A C 1
ATOM 1559 O O . VAL A 1 194 ? -18.098 -0.274 12.898 1.00 86.00 194 VAL A O 1
ATOM 1562 N N . GLU A 1 195 ? -20.022 0.628 13.632 1.00 86.25 195 GLU A N 1
ATOM 1563 C CA . GLU A 1 195 ? -20.873 -0.100 12.682 1.00 86.25 195 GLU A CA 1
ATOM 1564 C C . GLU A 1 195 ? -20.538 0.233 11.227 1.00 86.25 195 GLU A C 1
ATOM 1566 O O . GLU A 1 195 ? -20.523 -0.649 10.365 1.00 86.25 195 GLU A O 1
ATOM 1571 N N . ASP A 1 196 ? -20.240 1.501 10.941 1.00 87.31 196 ASP A N 1
ATOM 1572 C CA . ASP A 1 196 ? -19.875 1.948 9.601 1.00 87.31 196 ASP A CA 1
ATOM 1573 C C . ASP A 1 196 ? -18.538 1.352 9.157 1.00 87.31 196 ASP A C 1
ATOM 1575 O O . ASP A 1 196 ? -18.417 0.899 8.015 1.00 87.31 196 ASP A O 1
ATOM 1579 N N . ILE A 1 197 ? -17.546 1.300 10.052 1.00 85.19 197 ILE A N 1
ATOM 1580 C CA . ILE A 1 197 ? -16.272 0.623 9.790 1.00 85.19 197 ILE A CA 1
ATOM 1581 C C . ILE A 1 197 ? -16.503 -0.872 9.567 1.00 85.19 197 ILE A C 1
ATOM 1583 O O . ILE A 1 197 ? -16.043 -1.403 8.558 1.00 85.19 197 ILE A O 1
ATOM 1587 N N . PHE A 1 198 ? -17.284 -1.537 10.421 1.00 85.50 198 PHE A N 1
ATOM 1588 C CA . PHE A 1 198 ? -17.618 -2.954 10.261 1.00 85.50 198 PHE A CA 1
ATOM 1589 C C . PHE A 1 198 ? -18.272 -3.240 8.903 1.00 85.50 198 PHE A C 1
ATOM 1591 O O . PHE A 1 198 ? -17.825 -4.119 8.158 1.00 85.50 198 PHE A O 1
ATOM 1598 N N . ARG A 1 199 ? -19.280 -2.444 8.530 1.00 85.44 199 ARG A N 1
ATOM 1599 C CA . ARG A 1 199 ? -19.974 -2.551 7.242 1.00 85.44 199 ARG A CA 1
ATOM 1600 C C . ARG A 1 199 ? -19.011 -2.350 6.075 1.00 85.44 199 ARG A C 1
ATOM 1602 O O . ARG A 1 199 ? -19.030 -3.140 5.132 1.00 85.44 199 ARG A O 1
ATOM 1609 N N . LYS A 1 200 ? -18.145 -1.334 6.134 1.00 87.12 200 LYS A N 1
ATOM 1610 C CA . LYS A 1 200 ? -17.136 -1.058 5.096 1.00 87.12 200 LYS A CA 1
ATOM 1611 C C . LYS A 1 200 ? -16.143 -2.214 4.949 1.00 87.12 200 LYS A C 1
ATOM 1613 O O . LYS A 1 200 ? -15.867 -2.615 3.820 1.00 87.12 200 LYS A O 1
ATOM 1618 N N . THR A 1 201 ? -15.666 -2.792 6.050 1.00 84.50 201 THR A N 1
ATOM 1619 C CA . THR A 1 201 ? -14.736 -3.935 6.043 1.00 84.50 201 THR A CA 1
ATOM 1620 C C . THR A 1 201 ? -15.374 -5.180 5.424 1.00 84.50 201 THR A C 1
ATOM 1622 O O . THR A 1 201 ? -14.731 -5.876 4.634 1.00 84.50 201 THR A O 1
ATOM 1625 N N . MET A 1 202 ? -16.659 -5.435 5.700 1.00 85.50 202 MET A N 1
ATOM 1626 C CA . MET A 1 202 ? -17.409 -6.510 5.042 1.00 85.50 202 MET A CA 1
ATOM 1627 C C . MET A 1 202 ? -17.647 -6.245 3.553 1.00 85.50 202 MET A C 1
ATOM 1629 O O . MET A 1 202 ? -17.440 -7.142 2.738 1.00 85.50 202 MET A O 1
ATOM 1633 N N . CYS A 1 203 ? -18.043 -5.026 3.173 1.00 85.38 203 CYS A N 1
ATOM 1634 C CA . CYS A 1 203 ? -18.230 -4.651 1.767 1.00 85.38 203 CYS A CA 1
ATOM 1635 C C . CYS A 1 203 ? -16.927 -4.733 0.961 1.00 85.38 203 CYS A C 1
ATOM 1637 O O . CYS A 1 203 ? -16.954 -5.034 -0.230 1.00 85.38 203 CYS A O 1
ATOM 1639 N N . ALA A 1 204 ? -15.785 -4.486 1.605 1.00 82.75 204 ALA A N 1
ATOM 1640 C CA . ALA A 1 204 ? -14.463 -4.681 1.021 1.00 82.75 204 ALA A CA 1
ATOM 1641 C C . ALA A 1 204 ? -14.056 -6.167 0.923 1.00 82.75 204 ALA A C 1
ATOM 1643 O O . ALA A 1 204 ? -13.032 -6.475 0.319 1.00 82.75 204 ALA A O 1
ATOM 1644 N N . GLY A 1 205 ? -14.842 -7.087 1.493 1.00 82.88 205 GLY A N 1
ATOM 1645 C CA . GLY A 1 205 ? -14.576 -8.526 1.482 1.00 82.88 205 GLY A CA 1
ATOM 1646 C C . GLY A 1 205 ? -13.449 -8.964 2.419 1.00 82.88 205 GLY A C 1
ATOM 1647 O O . GLY A 1 205 ? -12.997 -10.103 2.319 1.00 82.88 205 GLY A O 1
ATOM 1648 N N . LEU A 1 206 ? -12.997 -8.084 3.319 1.00 82.81 206 LEU A N 1
ATOM 1649 C CA . LEU A 1 206 ? -11.861 -8.340 4.210 1.00 82.81 206 LEU A CA 1
ATOM 1650 C C . LEU A 1 206 ? -12.239 -9.267 5.373 1.00 82.81 206 LEU A C 1
ATOM 1652 O O . LEU A 1 206 ? -11.429 -10.084 5.805 1.00 82.81 206 LEU A O 1
ATOM 1656 N N . ILE A 1 207 ? -13.479 -9.165 5.861 1.00 82.50 207 ILE A N 1
ATOM 1657 C CA . ILE A 1 207 ? -14.027 -10.008 6.931 1.00 82.50 207 ILE A CA 1
ATOM 1658 C C . ILE A 1 207 ? -15.428 -10.506 6.567 1.00 82.50 207 ILE A C 1
ATOM 1660 O O . ILE A 1 207 ? -16.120 -9.920 5.734 1.00 82.50 207 ILE A O 1
ATOM 1664 N N . LYS A 1 208 ? -15.869 -11.578 7.230 1.00 81.38 208 LYS A N 1
ATOM 1665 C CA . LYS A 1 208 ? -17.251 -12.075 7.181 1.00 81.38 208 LYS A CA 1
ATOM 1666 C C . LYS A 1 208 ? -17.774 -12.214 8.607 1.00 81.38 208 LYS A C 1
ATOM 1668 O O . LYS A 1 208 ? -17.076 -12.787 9.441 1.00 81.38 208 LYS A O 1
ATOM 1673 N N . GLY A 1 209 ? -18.981 -11.721 8.872 1.00 80.75 209 GLY A N 1
ATOM 1674 C CA . GLY A 1 209 ? -19.597 -11.774 10.198 1.00 80.75 209 GLY A CA 1
ATOM 1675 C C . GLY A 1 209 ? -21.012 -11.198 10.218 1.00 80.75 209 GLY A C 1
ATOM 1676 O O . GLY A 1 209 ? -21.579 -10.891 9.170 1.00 80.75 209 GLY A O 1
ATOM 1677 N N . SER A 1 210 ? -21.564 -11.062 11.419 1.00 80.12 210 SER A N 1
ATOM 1678 C CA . SER A 1 210 ? -22.852 -10.428 11.710 1.00 80.12 210 SER A CA 1
ATOM 1679 C C . SER A 1 210 ? -22.708 -9.506 12.921 1.00 80.12 210 SER A C 1
ATOM 1681 O O . SER A 1 210 ? -21.817 -9.720 13.743 1.00 80.12 210 SER A O 1
ATOM 1683 N N . ILE A 1 211 ? -23.571 -8.495 13.008 1.00 80.12 211 ILE A N 1
ATOM 1684 C CA . ILE A 1 211 ? -23.711 -7.624 14.180 1.00 80.12 211 ILE A CA 1
ATOM 1685 C C . ILE A 1 211 ? -24.858 -8.188 15.029 1.00 80.12 211 ILE A C 1
ATOM 1687 O O . ILE A 1 211 ? -25.891 -8.542 14.456 1.00 80.12 211 ILE A O 1
ATOM 1691 N N . ASP A 1 212 ? -24.649 -8.296 16.341 1.00 73.81 212 ASP A N 1
ATOM 1692 C CA . ASP A 1 212 ? -25.634 -8.698 17.359 1.00 73.81 212 ASP A CA 1
ATOM 1693 C C . ASP A 1 212 ? -25.653 -7.648 18.477 1.00 73.81 212 ASP A C 1
ATOM 1695 O O . ASP A 1 212 ? -24.540 -7.196 18.846 1.00 73.81 212 ASP A O 1
#

pLDDT: mean 84.82, std 7.71, range [56.5, 94.0]

Secondary structure (DSSP, 8-state):
-HHHHHHHHHHHHHHHHSHHHHTT--HHHHHHHHHHHHHHHHHTT-HHHHHHHHHHHHHHS-GGGS-HHHHHHHHHHHHHHHHH-TT---HHHHHTSHIIIIIGGG-TTTTTHHHHHHHHHTT-HHHHHHHHHHHHHHHHT-HHHHHHHHTSHHHHHHHHHHHHHHHHHS-TTTTT---HHHHHHHHT--HHHHHHHHHHHHHTTS------

Radius of gyration: 19.2 Å; chains: 1; bounding box: 46×38×52 Å

Foldseek 3Di:
DLVVLVVVLVVVVVQCPDPVSVPPPQLVVQLVSLVSQLVSCVVVVNLVSNLVSLLSNLVSDAPVNDPPVVLQVSLQSNLLSCQQPLLRLPLVSVCPRCSNVPPLCVDPVRVLSNQCSVCLNLLAPVSNVVSCVVCVVVQVVDPSSVVSVVVCSNLLSSLLSLVLNVLVPDDPVPSQDDDLVNSCVSSVHDSVCSVVSVVVNVVSVSDDHDDD

Sequence (212 aa):
DMKQAREILDAVEEHLSDIDWSYGIDPAARSSFHRAAAFMYQEKNDPPSFYRESMRYLLYTPLAAIPKKERGPLAFKIAVAALISPKEFGLGDLLQQPLFSEFLPTCEQYSWIMDFVQALHDGVFAKFDQAIVDHKAKWEAVPELKKALESDDLKQKMSLSAMMEMAFQRPKKQRSAIPFDDIAKACRVNDDQVEDIFRKTMCAGLIKGSID